Protein AF-A0A3D4YI79-F1 (afdb_monomer_lite)

pLDDT: mean 80.48, std 11.06, range [41.66, 93.69]

Sequence (216 aa):
GITDLLSGILVMTAMWSVNLILTGGSAIKQFFNLDTIFNSGPVKLLPEGLFPHRQLIMVALIAIAVKYALDWYLSTKNGLLLRASGDNSQYVVNLARDPGSMKILGLAIGNGCTALAGCILAQLNQNADINSGKGMVVMALASVIIGISVFRRLGFFRFVTMAVLGSILYKACLMIALQLGLPNSYLKLLMAVLLTAAIVSEKINRKGGKRIAKRS

Structure (mmCIF, N/CA/C/O backbone):
data_AF-A0A3D4YI79-F1
#
_entry.id   AF-A0A3D4YI79-F1
#
loop_
_atom_site.group_PDB
_atom_site.id
_atom_site.type_symbol
_atom_site.label_atom_id
_atom_site.label_alt_id
_atom_site.label_comp_id
_atom_site.label_asym_id
_atom_site.label_entity_id
_atom_site.label_seq_id
_atom_site.pdbx_PDB_ins_code
_atom_site.Cartn_x
_atom_site.Cartn_y
_atom_site.Cartn_z
_atom_site.occupancy
_atom_site.B_iso_or_equiv
_atom_site.auth_seq_id
_atom_site.auth_comp_id
_atom_site.auth_asym_id
_atom_site.auth_atom_id
_atom_site.pdbx_PDB_model_num
ATOM 1 N N . GLY A 1 1 ? 2.967 18.943 24.018 1.00 51.34 1 GLY A N 1
ATOM 2 C CA . GLY A 1 1 ? 3.291 17.688 23.313 1.00 51.34 1 GLY A CA 1
ATOM 3 C C . GLY A 1 1 ? 3.346 17.976 21.829 1.00 51.34 1 GLY A C 1
ATOM 4 O O . GLY A 1 1 ? 2.575 18.811 21.377 1.00 51.34 1 GLY A O 1
ATOM 5 N N . ILE A 1 2 ? 4.288 17.374 21.105 1.00 61.31 2 ILE A N 1
ATOM 6 C CA . ILE A 1 2 ? 4.461 17.563 19.654 1.00 61.31 2 ILE A CA 1
ATOM 7 C C . ILE A 1 2 ? 3.152 17.191 18.937 1.00 61.31 2 ILE A C 1
ATOM 9 O O . ILE A 1 2 ? 2.492 16.239 19.342 1.00 61.31 2 ILE A O 1
ATOM 13 N N . THR A 1 3 ? 2.758 17.936 17.903 1.00 80.19 3 THR A N 1
ATOM 14 C CA . THR A 1 3 ? 1.559 17.610 17.119 1.00 80.19 3 THR A CA 1
ATOM 15 C C . THR A 1 3 ? 1.754 16.288 16.368 1.00 80.19 3 THR A C 1
ATOM 17 O O . THR A 1 3 ? 2.831 16.036 15.822 1.00 80.19 3 THR A O 1
ATOM 20 N N . ASP A 1 4 ? 0.708 15.457 16.291 1.00 80.75 4 ASP A N 1
ATOM 21 C CA . ASP A 1 4 ? 0.743 14.150 15.604 1.00 80.75 4 ASP A CA 1
ATOM 22 C C . ASP A 1 4 ? 1.281 14.255 14.165 1.00 80.75 4 ASP A C 1
ATOM 24 O O . ASP A 1 4 ? 1.992 13.377 13.675 1.00 80.75 4 ASP A O 1
ATOM 28 N N . LEU A 1 5 ? 1.000 15.381 13.500 1.00 82.38 5 LEU A N 1
ATOM 29 C CA . LEU A 1 5 ? 1.471 15.669 12.149 1.00 82.38 5 LEU A CA 1
ATOM 30 C C . LEU A 1 5 ? 2.997 15.850 12.080 1.00 82.38 5 LEU A C 1
ATOM 32 O O . LEU A 1 5 ? 3.642 15.298 11.187 1.00 82.38 5 LEU A O 1
ATOM 36 N N . LEU A 1 6 ? 3.583 16.603 13.019 1.00 88.88 6 LEU A N 1
ATOM 37 C CA . LEU A 1 6 ? 5.027 16.852 13.038 1.00 88.88 6 LEU A CA 1
ATOM 38 C C . LEU A 1 6 ? 5.790 15.561 13.349 1.00 88.88 6 LEU A C 1
ATOM 40 O O . LEU A 1 6 ? 6.796 15.274 12.703 1.00 88.88 6 LEU A O 1
ATOM 44 N N . SER A 1 7 ? 5.275 14.752 14.281 1.00 86.38 7 SER A N 1
ATOM 45 C CA . SER A 1 7 ? 5.840 13.433 14.587 1.00 86.38 7 SER A CA 1
ATOM 46 C C . SER A 1 7 ? 5.903 12.547 13.336 1.00 86.38 7 SER A C 1
ATOM 48 O O . SER A 1 7 ? 6.953 11.977 13.040 1.00 86.38 7 SER A O 1
ATOM 50 N N . GLY A 1 8 ? 4.833 12.516 12.533 1.00 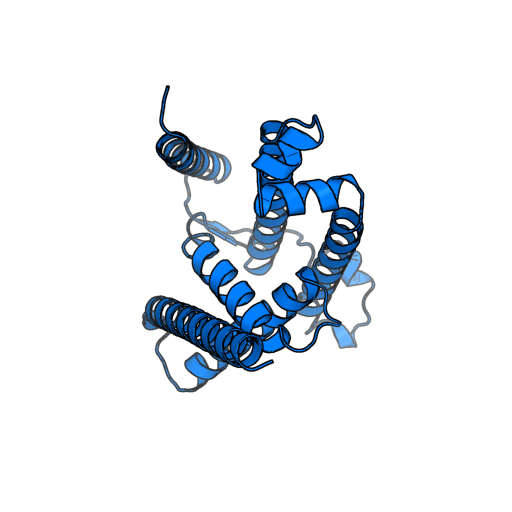84.69 8 GLY A N 1
ATOM 51 C CA . GLY A 1 8 ? 4.795 11.747 11.286 1.00 84.69 8 GLY A CA 1
ATOM 52 C C . GLY A 1 8 ? 5.842 12.183 10.252 1.00 84.69 8 GLY A C 1
ATOM 53 O O . GLY A 1 8 ? 6.541 11.338 9.689 1.00 84.69 8 GLY A O 1
ATOM 54 N N 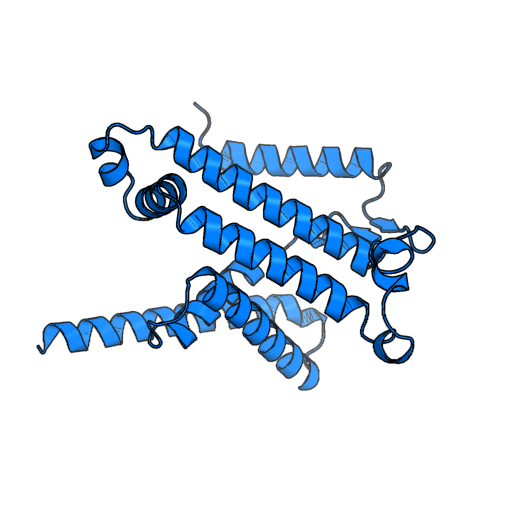. ILE A 1 9 ? 5.997 13.492 10.024 1.00 88.25 9 ILE A N 1
ATOM 55 C CA . ILE A 1 9 ? 6.980 14.020 9.058 1.00 88.25 9 ILE A CA 1
ATOM 56 C C . ILE A 1 9 ? 8.418 13.736 9.530 1.00 88.25 9 ILE A C 1
ATOM 58 O O . ILE A 1 9 ? 9.270 13.349 8.723 1.00 88.25 9 ILE A O 1
ATOM 62 N N . LEU A 1 10 ? 8.688 13.866 10.835 1.00 90.62 10 LEU A N 1
ATOM 63 C CA . LEU A 1 10 ? 9.999 13.565 11.420 1.00 90.62 10 LEU A CA 1
ATOM 64 C C . LEU A 1 10 ? 10.356 12.081 11.289 1.00 90.62 10 LEU A C 1
ATOM 66 O O . LEU A 1 10 ? 11.463 11.761 10.859 1.00 90.62 10 LEU A O 1
ATOM 70 N N . VAL A 1 11 ? 9.419 11.174 11.584 1.00 90.06 11 VAL A N 1
ATOM 71 C CA . VAL A 1 11 ? 9.632 9.725 11.434 1.00 90.06 11 VAL A CA 1
ATOM 72 C C . VAL A 1 11 ? 9.873 9.351 9.971 1.00 90.06 11 VAL A C 1
ATOM 74 O O . VAL A 1 11 ? 10.779 8.569 9.688 1.00 90.06 11 VAL A O 1
ATOM 77 N N . MET A 1 12 ? 9.126 9.936 9.027 1.00 87.25 12 MET A N 1
ATOM 78 C CA . MET A 1 12 ? 9.346 9.697 7.594 1.00 87.25 12 MET A CA 1
ATOM 79 C C . MET A 1 12 ? 10.740 10.159 7.148 1.00 87.25 12 MET A C 1
ATOM 81 O O . MET A 1 12 ? 11.415 9.450 6.401 1.00 87.25 12 MET A O 1
ATOM 85 N N . THR A 1 13 ? 11.189 11.316 7.637 1.00 88.50 13 THR A N 1
ATOM 86 C CA . THR A 1 13 ? 12.522 11.857 7.327 1.00 88.50 13 THR A CA 1
ATOM 87 C C . THR A 1 13 ? 13.630 11.007 7.956 1.00 88.50 13 THR A C 1
ATOM 89 O O . THR A 1 13 ? 14.615 10.694 7.293 1.00 88.50 13 THR A O 1
ATOM 92 N N . ALA A 1 14 ? 13.455 10.552 9.200 1.00 91.31 14 ALA A N 1
ATOM 93 C CA . ALA A 1 14 ? 14.405 9.661 9.866 1.00 91.31 14 ALA A CA 1
ATOM 94 C C . ALA A 1 14 ? 14.513 8.299 9.157 1.00 91.31 14 ALA A C 1
ATOM 96 O O . ALA A 1 14 ? 15.616 7.813 8.907 1.00 91.31 14 ALA A O 1
ATOM 97 N N . MET A 1 15 ? 13.378 7.711 8.764 1.00 87.81 15 MET A N 1
ATOM 98 C CA . MET A 1 15 ? 13.345 6.453 8.009 1.00 87.81 15 MET A CA 1
ATOM 99 C C . MET A 1 15 ? 14.024 6.567 6.643 1.00 87.81 15 MET A C 1
ATOM 101 O O . MET A 1 15 ? 14.644 5.609 6.182 1.00 87.81 15 MET A O 1
ATOM 105 N N . TRP A 1 16 ? 13.956 7.736 6.005 1.00 87.81 16 TRP A N 1
ATOM 106 C CA . TRP A 1 16 ? 14.685 7.989 4.765 1.00 87.81 16 TRP A CA 1
ATOM 107 C C . TRP A 1 16 ? 16.204 7.852 4.961 1.00 87.81 16 TRP A C 1
ATOM 109 O O . TRP A 1 16 ? 16.856 7.152 4.186 1.00 87.81 16 TRP A O 1
ATOM 119 N N . SER A 1 17 ? 16.753 8.424 6.038 1.00 88.12 17 SER A N 1
ATOM 120 C CA . SER A 1 17 ? 18.176 8.285 6.381 1.00 88.12 17 SER A CA 1
ATOM 121 C C . SER A 1 17 ? 18.564 6.842 6.711 1.00 88.12 17 SER A C 1
ATOM 123 O O . SER A 1 17 ? 19.596 6.365 6.242 1.00 88.12 17 SER A O 1
ATOM 125 N N . VAL A 1 18 ? 17.728 6.117 7.464 1.00 89.38 18 VAL A N 1
ATOM 126 C CA . VAL A 1 18 ? 17.962 4.692 7.773 1.00 89.38 18 VAL A CA 1
ATOM 127 C C . VAL A 1 18 ? 18.042 3.861 6.490 1.00 89.38 18 VAL A C 1
ATOM 129 O O . VAL A 1 18 ? 18.965 3.061 6.332 1.00 89.38 18 VAL A O 1
ATOM 132 N N . ASN A 1 19 ? 17.138 4.095 5.535 1.00 88.88 19 ASN A N 1
ATOM 133 C CA . ASN A 1 19 ? 17.183 3.420 4.238 1.00 88.88 19 ASN A CA 1
ATOM 134 C C . ASN A 1 19 ? 18.480 3.723 3.479 1.00 88.88 19 ASN A C 1
ATOM 136 O O . ASN A 1 19 ? 19.055 2.822 2.871 1.00 88.88 19 ASN A O 1
ATOM 140 N N . LEU A 1 20 ? 18.976 4.960 3.544 1.00 86.69 20 LEU A N 1
ATOM 141 C CA . LEU A 1 20 ? 20.222 5.351 2.884 1.00 86.69 20 LEU A CA 1
ATOM 142 C C . LEU A 1 20 ? 21.438 4.623 3.481 1.00 86.69 20 LEU A C 1
ATOM 144 O O . LEU A 1 20 ? 22.291 4.140 2.737 1.00 86.69 20 LEU A O 1
ATOM 148 N N . ILE A 1 21 ? 21.478 4.472 4.809 1.00 87.69 21 ILE A N 1
ATOM 149 C CA . ILE A 1 21 ? 22.527 3.721 5.517 1.00 87.69 21 ILE A CA 1
ATOM 150 C C . ILE A 1 21 ? 22.500 2.242 5.107 1.00 87.69 21 ILE A C 1
ATOM 152 O O . ILE A 1 21 ? 23.529 1.696 4.713 1.00 87.69 21 ILE A O 1
ATOM 156 N N . LEU A 1 22 ? 21.322 1.605 5.111 1.00 85.25 22 LEU A N 1
ATOM 157 C CA . LEU A 1 22 ? 21.157 0.200 4.694 1.00 85.25 22 LEU A CA 1
ATOM 158 C C . LEU A 1 22 ? 21.550 -0.038 3.226 1.00 85.25 22 LEU A C 1
ATOM 160 O O . LEU A 1 22 ? 21.996 -1.124 2.843 1.00 85.25 22 LEU A O 1
ATOM 164 N N . THR A 1 23 ? 21.398 0.991 2.398 1.00 82.62 23 THR A N 1
ATOM 165 C CA . THR A 1 23 ? 21.710 0.949 0.966 1.00 82.62 23 THR A CA 1
ATOM 166 C C . THR A 1 23 ? 23.191 1.259 0.683 1.00 82.62 23 THR A C 1
ATOM 168 O O . THR A 1 23 ? 23.636 1.132 -0.455 1.00 82.62 23 THR A O 1
ATOM 171 N N . GLY A 1 24 ? 23.992 1.586 1.707 1.00 82.75 24 GLY A N 1
ATOM 172 C CA . GLY A 1 24 ? 25.418 1.907 1.565 1.00 82.75 24 GLY A CA 1
ATOM 173 C C . GLY A 1 24 ? 25.674 3.316 1.023 1.00 82.75 24 GLY A C 1
ATOM 174 O O . GLY A 1 24 ? 26.642 3.532 0.303 1.00 82.75 24 GLY A O 1
ATOM 175 N N . GLY A 1 25 ? 24.777 4.265 1.305 1.00 76.94 25 GLY A N 1
ATOM 176 C CA . GLY A 1 25 ? 24.890 5.665 0.879 1.00 76.94 25 GLY A CA 1
ATOM 177 C C . GLY A 1 25 ? 24.395 5.956 -0.542 1.00 76.94 25 GLY A C 1
ATOM 178 O O . GLY A 1 25 ? 24.305 7.117 -0.930 1.00 76.94 25 GLY A O 1
ATOM 179 N N . SER A 1 26 ? 24.026 4.931 -1.312 1.00 81.75 26 SER A N 1
ATOM 180 C CA . SER A 1 26 ? 23.455 5.098 -2.653 1.00 81.75 26 SER A CA 1
ATOM 181 C C . SER A 1 26 ? 21.932 5.204 -2.597 1.00 81.75 26 SER A C 1
ATOM 183 O O . SER A 1 26 ? 21.277 4.447 -1.888 1.00 81.75 26 SER A O 1
ATOM 185 N N . ALA A 1 27 ? 21.346 6.115 -3.378 1.00 78.88 27 ALA A N 1
ATOM 186 C CA . ALA A 1 27 ? 19.887 6.237 -3.479 1.00 78.88 27 ALA A CA 1
ATOM 187 C C . ALA A 1 27 ? 19.236 5.067 -4.239 1.00 78.88 27 ALA A C 1
ATOM 189 O O . ALA A 1 27 ? 18.043 4.814 -4.075 1.00 78.88 27 ALA A O 1
ATOM 190 N N . ILE A 1 28 ? 20.026 4.380 -5.070 1.00 82.75 28 ILE A N 1
ATOM 191 C CA . ILE A 1 28 ? 19.613 3.240 -5.883 1.00 82.75 28 ILE A CA 1
ATOM 192 C C . ILE A 1 28 ? 20.623 2.117 -5.658 1.00 82.75 28 ILE A C 1
ATOM 194 O O . ILE A 1 28 ? 21.806 2.288 -5.950 1.00 82.75 28 ILE A O 1
ATOM 198 N N . LYS A 1 29 ? 20.161 0.961 -5.182 1.00 82.88 29 LYS A N 1
ATOM 199 C CA . LYS A 1 29 ? 20.967 -0.267 -5.113 1.00 82.88 29 LYS A CA 1
ATOM 200 C C . LYS A 1 29 ? 20.376 -1.313 -6.030 1.00 82.88 29 LYS A C 1
ATOM 202 O O . LYS A 1 29 ? 19.231 -1.723 -5.864 1.00 82.88 29 LYS A O 1
ATOM 207 N N . GLN A 1 30 ? 21.164 -1.710 -7.014 1.00 83.50 30 GLN A N 1
ATOM 208 C CA . GLN A 1 30 ? 20.789 -2.700 -8.012 1.00 83.50 30 GLN A CA 1
ATOM 209 C C . GLN A 1 30 ? 21.214 -4.090 -7.541 1.00 83.50 30 GLN A C 1
ATOM 211 O O . GLN A 1 30 ? 22.281 -4.254 -6.951 1.00 83.50 30 GLN A O 1
ATOM 216 N N . PHE A 1 31 ? 20.380 -5.089 -7.801 1.00 82.19 31 PHE A N 1
ATOM 217 C CA . PHE A 1 31 ? 20.644 -6.480 -7.439 1.00 82.19 31 PHE A CA 1
ATOM 218 C C . PHE A 1 31 ? 20.186 -7.444 -8.542 1.00 82.19 31 PHE A C 1
ATOM 220 O O . PHE A 1 31 ? 19.613 -8.497 -8.278 1.00 82.19 31 PHE A O 1
ATOM 227 N N . PHE A 1 32 ? 20.483 -7.091 -9.797 1.00 71.69 32 PHE A N 1
ATOM 228 C CA . PHE A 1 32 ? 20.123 -7.851 -11.001 1.00 71.69 32 PHE A CA 1
ATOM 229 C C . PHE A 1 32 ? 20.508 -9.337 -10.969 1.00 71.69 32 PHE A C 1
ATOM 231 O O . PHE A 1 32 ? 19.810 -10.149 -11.567 1.00 71.69 32 PHE A O 1
ATOM 238 N N . ASN A 1 33 ? 21.583 -9.689 -10.258 1.00 67.06 33 ASN A N 1
ATOM 239 C CA . ASN A 1 33 ? 22.132 -11.045 -10.210 1.00 67.06 33 ASN A CA 1
ATOM 240 C C . ASN A 1 33 ? 21.777 -11.823 -8.931 1.00 67.06 33 ASN A C 1
ATOM 242 O O . ASN A 1 33 ? 22.373 -12.864 -8.666 1.00 67.06 33 ASN A O 1
ATOM 246 N N . LEU A 1 34 ? 20.855 -11.305 -8.112 1.00 72.06 34 LEU A N 1
ATOM 247 C CA . LEU A 1 34 ? 20.376 -12.010 -6.927 1.00 72.06 34 LEU A CA 1
ATOM 248 C C . LEU A 1 34 ? 19.136 -12.846 -7.238 1.00 72.06 34 LEU A C 1
ATOM 250 O O . LEU A 1 34 ? 18.278 -12.493 -8.049 1.00 72.06 34 LEU A O 1
ATOM 254 N N . ASP A 1 35 ? 19.034 -13.943 -6.506 1.00 66.50 35 ASP A N 1
ATOM 255 C CA . ASP A 1 35 ? 17.870 -14.803 -6.459 1.00 66.50 35 ASP A CA 1
ATOM 256 C C . ASP A 1 35 ? 16.651 -14.031 -5.932 1.00 66.50 35 ASP A C 1
ATOM 258 O O . ASP A 1 35 ? 16.612 -13.586 -4.786 1.00 66.50 35 ASP A O 1
ATOM 262 N N . THR A 1 36 ? 15.646 -13.851 -6.791 1.00 73.06 36 THR A N 1
ATOM 263 C CA . THR A 1 36 ? 14.376 -13.198 -6.441 1.00 73.06 36 THR A CA 1
ATOM 264 C C . THR A 1 36 ? 13.263 -14.228 -6.296 1.00 73.06 36 THR A C 1
ATOM 266 O O . THR A 1 36 ? 13.334 -15.328 -6.858 1.00 73.06 36 THR A O 1
ATOM 269 N N . ILE A 1 37 ? 12.158 -13.834 -5.650 1.00 70.75 37 ILE A N 1
ATOM 270 C CA . ILE A 1 37 ? 10.909 -14.620 -5.635 1.00 70.75 37 ILE A CA 1
ATOM 271 C C . ILE A 1 37 ? 10.415 -15.004 -7.043 1.00 70.75 37 ILE A C 1
ATOM 273 O O . ILE A 1 37 ? 9.604 -15.916 -7.180 1.00 70.75 37 ILE A O 1
ATOM 277 N N . PHE A 1 38 ? 10.910 -14.327 -8.086 1.00 68.94 38 PHE A N 1
ATOM 278 C CA . PHE A 1 38 ? 10.561 -14.549 -9.485 1.00 68.94 38 PHE A CA 1
ATOM 279 C C . PHE A 1 38 ? 11.518 -15.482 -10.242 1.00 68.94 38 PHE A C 1
ATOM 281 O O . PHE A 1 38 ? 11.207 -15.818 -11.385 1.00 68.94 38 PHE A O 1
ATOM 288 N N . ASN A 1 39 ? 12.662 -15.869 -9.661 1.00 65.25 39 ASN A N 1
ATOM 289 C CA . ASN A 1 39 ? 13.709 -16.628 -10.361 1.00 65.25 39 ASN A CA 1
ATOM 290 C C . ASN A 1 39 ? 14.065 -17.968 -9.694 1.00 65.25 39 ASN A C 1
ATOM 292 O O . ASN A 1 39 ? 14.253 -18.965 -10.386 1.00 65.25 39 ASN A O 1
ATOM 296 N N . SER A 1 40 ? 14.142 -18.036 -8.362 1.00 60.09 40 SER A N 1
ATOM 297 C CA . SER A 1 40 ? 14.808 -19.168 -7.690 1.00 60.09 40 SER A CA 1
ATOM 298 C C . SER A 1 40 ? 13.939 -20.004 -6.747 1.00 60.09 40 SER A C 1
ATOM 300 O O . SER A 1 40 ? 14.400 -21.047 -6.288 1.00 60.09 40 SER A O 1
ATOM 302 N N . GLY A 1 41 ? 12.689 -19.607 -6.495 1.00 64.94 41 GLY A N 1
ATOM 303 C CA . GLY A 1 41 ? 11.805 -20.271 -5.527 1.00 64.94 41 GLY A CA 1
ATOM 304 C C . GLY A 1 41 ? 10.619 -21.035 -6.149 1.00 64.94 41 GLY A C 1
ATOM 305 O O . GLY A 1 41 ? 10.823 -21.877 -7.025 1.00 64.94 41 GLY A O 1
ATOM 306 N N . PRO A 1 42 ? 9.365 -20.754 -5.729 1.00 57.53 42 PRO A N 1
ATOM 307 C CA . PRO A 1 42 ? 8.160 -21.511 -6.118 1.00 57.53 42 PRO A CA 1
ATOM 308 C C . PRO A 1 42 ? 7.834 -21.442 -7.618 1.00 57.53 42 PRO A C 1
ATOM 310 O O . PRO A 1 42 ? 7.012 -22.206 -8.113 1.00 57.53 42 PRO A O 1
ATOM 313 N N . VAL A 1 43 ? 8.507 -20.558 -8.356 1.00 56.69 43 VAL A N 1
ATOM 314 C CA . VAL A 1 43 ? 8.405 -20.447 -9.812 1.00 56.69 43 VAL A CA 1
ATOM 315 C C . VAL A 1 43 ? 8.983 -21.664 -10.539 1.00 56.69 43 VAL A C 1
ATOM 317 O O . VAL A 1 43 ? 8.501 -22.001 -11.613 1.00 56.69 43 VAL A O 1
ATOM 320 N N . LYS A 1 44 ? 9.947 -22.382 -9.945 1.00 60.75 44 LYS A N 1
ATOM 321 C CA . LYS A 1 44 ? 10.496 -23.619 -10.533 1.00 60.75 44 LYS A CA 1
ATOM 322 C C . LYS A 1 44 ? 9.489 -24.778 -10.574 1.00 60.75 44 LYS A C 1
ATOM 324 O O . LYS A 1 44 ? 9.711 -25.737 -11.299 1.00 60.75 44 LYS A O 1
ATOM 329 N N . LEU A 1 45 ? 8.393 -24.690 -9.813 1.00 60.03 45 LEU A N 1
ATOM 330 C CA . LEU A 1 45 ? 7.280 -25.645 -9.853 1.00 60.03 45 LEU A CA 1
ATOM 331 C C . LEU A 1 45 ? 6.240 -25.320 -10.943 1.00 60.03 45 LEU A C 1
ATOM 333 O O . LEU A 1 45 ? 5.299 -26.093 -11.119 1.00 60.03 45 LEU A O 1
ATOM 337 N N . LEU A 1 46 ? 6.366 -24.192 -11.655 1.00 60.47 46 LEU A N 1
ATOM 338 C CA . LEU A 1 46 ? 5.441 -23.839 -12.733 1.00 60.47 46 LEU A CA 1
ATOM 339 C C . LEU A 1 46 ? 5.819 -24.529 -14.061 1.00 60.47 46 LEU A C 1
ATOM 341 O O . LEU A 1 46 ? 7.002 -24.622 -14.378 1.00 60.47 46 LEU A O 1
ATOM 345 N N . PRO A 1 47 ? 4.833 -24.973 -14.869 1.00 62.19 47 PRO A N 1
ATOM 346 C CA . PRO A 1 47 ? 5.074 -25.571 -16.185 1.00 62.19 47 PRO A CA 1
ATOM 347 C C . PRO A 1 47 ? 5.768 -24.607 -17.161 1.00 62.19 47 PRO A C 1
ATOM 349 O O . PRO A 1 47 ? 5.468 -23.411 -17.160 1.00 62.19 47 PRO A O 1
ATOM 352 N N . GLU A 1 48 ? 6.609 -25.137 -18.060 1.00 61.09 48 GLU A N 1
ATOM 353 C CA . GLU A 1 48 ? 7.427 -24.365 -19.021 1.00 61.09 48 GLU A CA 1
ATOM 354 C C . GLU A 1 48 ? 6.644 -23.349 -19.878 1.00 61.09 48 GLU A C 1
ATOM 356 O O . GLU A 1 48 ? 7.138 -22.261 -20.174 1.00 61.09 48 GLU A O 1
ATOM 361 N N . GLY A 1 49 ? 5.366 -23.614 -20.168 1.00 62.78 49 GLY A N 1
ATOM 362 C CA . GLY A 1 49 ? 4.496 -22.688 -20.907 1.00 62.78 49 GLY A CA 1
ATOM 363 C C . GLY A 1 49 ? 4.090 -21.406 -20.157 1.00 62.78 49 GLY A C 1
ATOM 364 O O . GLY A 1 49 ? 3.665 -20.439 -20.788 1.00 62.78 49 GLY A O 1
ATOM 365 N N . LEU A 1 50 ? 4.218 -21.353 -18.825 1.00 61.06 50 LEU A N 1
ATOM 366 C CA . LEU A 1 50 ? 3.797 -20.210 -17.990 1.00 61.06 50 LEU A CA 1
ATOM 367 C C . LEU A 1 50 ? 4.959 -19.290 -17.575 1.00 61.06 50 LEU A C 1
ATOM 369 O O . LEU A 1 50 ? 4.731 -18.236 -16.973 1.00 61.06 50 LEU A O 1
ATOM 373 N N . PHE A 1 51 ? 6.196 -19.628 -17.949 1.00 62.66 51 PHE A N 1
ATOM 374 C CA . PHE A 1 51 ? 7.398 -18.843 -17.653 1.00 62.66 51 PHE A CA 1
ATOM 375 C C . PHE A 1 51 ? 7.370 -17.375 -18.108 1.00 62.66 51 PHE A C 1
ATOM 377 O O . PHE A 1 51 ? 7.852 -16.537 -17.335 1.00 62.66 51 PHE A O 1
ATOM 384 N N . PRO A 1 52 ? 6.800 -16.998 -19.276 1.00 67.69 52 PRO A N 1
ATOM 385 C CA . PRO A 1 52 ? 6.715 -15.583 -19.651 1.00 67.69 52 PRO A CA 1
ATOM 386 C C . PRO A 1 52 ? 5.772 -14.777 -18.743 1.00 67.69 52 PRO A C 1
ATOM 388 O O . PRO A 1 52 ? 5.951 -13.573 -18.588 1.00 67.69 52 PRO A O 1
ATOM 391 N N . HIS A 1 53 ? 4.816 -15.429 -18.074 1.00 72.75 53 HIS A N 1
ATOM 392 C CA . HIS A 1 53 ? 3.841 -14.783 -17.186 1.00 72.75 53 HIS A CA 1
ATOM 393 C C . HIS A 1 53 ? 4.156 -14.986 -15.695 1.00 72.75 53 HIS A C 1
ATOM 395 O O . HIS A 1 53 ? 3.362 -14.588 -14.839 1.00 72.75 53 HIS A O 1
ATOM 401 N N . ARG A 1 54 ? 5.328 -15.550 -15.359 1.00 75.31 54 ARG A N 1
ATOM 402 C CA . ARG A 1 54 ? 5.727 -15.887 -13.978 1.00 75.31 54 ARG A CA 1
ATOM 403 C C . ARG A 1 54 ? 5.573 -14.724 -12.999 1.00 75.31 54 ARG A C 1
ATOM 405 O O . ARG A 1 54 ? 5.110 -14.900 -11.877 1.00 75.31 54 ARG A O 1
ATOM 412 N N . GLN A 1 55 ? 5.919 -13.521 -13.450 1.00 77.06 55 GLN A N 1
ATOM 413 C CA . GLN A 1 55 ? 5.879 -12.302 -12.654 1.00 77.06 55 GLN A CA 1
ATOM 414 C C . GLN A 1 55 ? 4.445 -11.931 -12.264 1.00 77.06 55 GLN A C 1
ATOM 416 O O . GLN A 1 55 ? 4.160 -11.670 -11.097 1.00 77.06 55 GLN A O 1
ATOM 421 N N . LEU A 1 56 ? 3.534 -11.964 -13.238 1.00 82.56 56 LEU A N 1
ATOM 422 C CA . LEU A 1 56 ? 2.115 -11.688 -13.034 1.00 82.56 56 LEU A CA 1
ATOM 423 C C . LEU A 1 56 ? 1.476 -12.736 -12.124 1.00 82.56 56 LEU A C 1
ATOM 425 O O . LEU A 1 56 ? 0.760 -12.370 -11.198 1.00 82.56 56 LEU A O 1
ATOM 429 N N . ILE A 1 57 ? 1.773 -14.018 -12.352 1.00 82.44 57 ILE A N 1
ATOM 430 C CA . ILE A 1 57 ? 1.212 -15.129 -11.571 1.00 82.44 57 ILE A CA 1
ATOM 431 C C . ILE A 1 57 ? 1.635 -15.026 -10.105 1.00 82.44 57 ILE A C 1
ATOM 433 O O . ILE A 1 57 ? 0.789 -15.098 -9.217 1.00 82.44 57 ILE A O 1
ATOM 437 N N . MET A 1 58 ? 2.923 -14.799 -9.842 1.00 82.75 58 MET A N 1
ATOM 438 C CA . MET A 1 58 ? 3.443 -14.679 -8.478 1.00 82.75 58 MET A CA 1
ATOM 439 C C . MET A 1 58 ? 2.866 -13.470 -7.742 1.00 82.75 58 MET A C 1
ATOM 441 O O . MET A 1 58 ? 2.417 -13.598 -6.601 1.00 82.75 58 MET A O 1
ATOM 445 N N . VAL A 1 59 ? 2.823 -12.302 -8.393 1.00 86.75 59 VAL A N 1
ATOM 446 C CA . VAL A 1 59 ? 2.215 -11.101 -7.800 1.00 86.75 59 VAL A CA 1
ATOM 447 C C . VAL A 1 59 ? 0.723 -11.320 -7.549 1.00 86.75 59 VAL A C 1
ATOM 449 O O . VAL A 1 59 ? 0.237 -10.964 -6.477 1.00 86.75 59 VAL A O 1
ATOM 452 N N . ALA A 1 60 ? 0.001 -11.937 -8.487 1.00 87.19 60 ALA A N 1
ATOM 453 C CA . ALA A 1 60 ? -1.415 -12.247 -8.326 1.00 87.19 60 ALA A CA 1
ATOM 454 C C . ALA A 1 60 ? -1.655 -13.220 -7.165 1.00 87.19 60 ALA A C 1
ATOM 456 O O . ALA A 1 60 ? -2.542 -12.978 -6.351 1.00 87.19 60 ALA A O 1
ATOM 457 N N . LEU A 1 61 ? -0.843 -14.271 -7.038 1.00 88.81 61 LEU A N 1
ATOM 458 C CA . LEU A 1 61 ? -0.945 -15.247 -5.954 1.00 88.81 61 LEU A CA 1
ATOM 459 C C . LEU A 1 61 ? -0.742 -14.583 -4.590 1.00 88.81 61 LEU A C 1
ATOM 461 O O . LEU A 1 61 ? -1.568 -14.759 -3.693 1.00 88.81 61 LEU A O 1
ATOM 465 N N . ILE A 1 62 ? 0.304 -13.765 -4.443 1.00 89.69 62 ILE A N 1
ATOM 466 C CA . ILE A 1 62 ? 0.562 -13.036 -3.194 1.00 89.69 62 ILE A CA 1
ATOM 467 C C . ILE A 1 62 ? -0.562 -12.031 -2.916 1.00 89.69 62 ILE A C 1
ATOM 469 O O . ILE A 1 62 ? -1.060 -11.960 -1.792 1.00 89.69 62 ILE A O 1
ATOM 473 N N . ALA A 1 63 ? -1.012 -11.285 -3.927 1.00 90.62 63 ALA A N 1
ATOM 474 C CA . ALA A 1 63 ? -2.106 -10.329 -3.779 1.00 90.62 63 ALA A CA 1
ATOM 475 C C . ALA A 1 63 ? -3.408 -11.015 -3.337 1.00 90.62 63 ALA A C 1
ATOM 477 O O . ALA A 1 63 ? -4.099 -10.508 -2.453 1.00 90.62 63 ALA A O 1
ATOM 478 N N . ILE A 1 64 ? -3.723 -12.185 -3.900 1.00 91.44 64 ILE A N 1
ATOM 479 C CA . ILE A 1 64 ? -4.881 -12.999 -3.516 1.00 91.44 64 ILE A CA 1
ATOM 480 C C . ILE A 1 64 ? -4.730 -13.504 -2.077 1.00 91.44 64 ILE A C 1
ATOM 482 O O . ILE A 1 64 ? -5.677 -13.387 -1.297 1.00 91.44 64 ILE A O 1
ATOM 486 N N . ALA A 1 65 ? -3.553 -14.004 -1.696 1.00 92.44 65 ALA A N 1
ATOM 487 C CA . ALA A 1 65 ? -3.282 -14.462 -0.334 1.00 92.44 65 ALA A CA 1
ATOM 488 C C . ALA A 1 65 ? -3.472 -13.332 0.695 1.00 92.44 65 ALA A C 1
ATOM 490 O O . ALA A 1 65 ? -4.214 -13.497 1.665 1.00 92.44 65 ALA A O 1
ATOM 491 N N . VAL A 1 66 ? -2.890 -12.153 0.443 1.00 93.12 66 VAL A N 1
ATOM 492 C CA . VAL A 1 66 ? -3.056 -10.961 1.295 1.00 93.12 66 VAL A CA 1
ATOM 493 C C . VAL A 1 66 ? -4.519 -10.523 1.338 1.00 93.12 66 VAL A C 1
ATOM 495 O O . VAL A 1 66 ? -5.044 -10.220 2.409 1.00 93.12 66 VAL A O 1
ATOM 498 N N . LYS A 1 67 ? -5.215 -10.542 0.198 1.00 92.19 67 LYS A N 1
ATOM 499 C CA . LYS A 1 67 ? -6.644 -10.220 0.113 1.00 92.19 67 LYS A CA 1
ATOM 500 C C . LYS A 1 67 ? -7.484 -11.148 0.989 1.00 92.19 67 LYS A C 1
ATOM 502 O O . LYS A 1 67 ? -8.339 -10.658 1.723 1.00 92.19 67 LYS A O 1
ATOM 507 N N . TYR A 1 68 ? -7.254 -12.460 0.949 1.00 91.69 68 TYR A N 1
ATOM 508 C CA . TYR A 1 68 ? -7.988 -13.407 1.794 1.00 91.69 68 TYR A CA 1
ATOM 509 C C . TYR A 1 68 ? -7.639 -13.253 3.275 1.00 91.69 68 TYR A C 1
ATOM 511 O O . TYR A 1 68 ? -8.547 -13.276 4.106 1.00 91.69 68 TYR A O 1
ATOM 519 N N . ALA A 1 69 ? -6.365 -13.026 3.604 1.00 92.12 69 ALA A N 1
ATOM 520 C CA . ALA A 1 69 ? -5.934 -12.765 4.975 1.00 92.12 69 ALA A CA 1
ATOM 521 C C . ALA A 1 69 ? -6.608 -11.506 5.554 1.00 92.12 69 ALA A C 1
ATOM 523 O O . ALA A 1 69 ? -7.124 -11.537 6.673 1.00 92.12 69 ALA A O 1
ATOM 524 N N . LEU A 1 70 ? -6.675 -10.421 4.773 1.00 90.69 70 LEU A N 1
ATOM 525 C CA . LEU A 1 70 ? -7.350 -9.183 5.169 1.00 90.69 70 LEU A CA 1
ATOM 526 C C . LEU A 1 70 ? -8.869 -9.351 5.259 1.00 90.69 70 LEU A C 1
ATOM 528 O O . LEU A 1 70 ? -9.464 -8.880 6.225 1.00 90.69 70 LEU A O 1
ATOM 532 N N . ASP A 1 71 ? -9.502 -10.033 4.301 1.00 89.50 71 ASP A N 1
ATOM 533 C CA . ASP A 1 71 ? -10.942 -10.325 4.347 1.00 89.50 71 ASP A CA 1
ATOM 534 C C . ASP A 1 71 ? -11.307 -11.131 5.602 1.00 89.50 71 ASP A C 1
ATOM 536 O O . ASP A 1 71 ? -12.303 -10.832 6.270 1.00 89.50 71 ASP A O 1
ATOM 540 N N . TRP A 1 72 ? -10.499 -12.141 5.932 1.00 90.69 72 TRP A N 1
ATOM 541 C CA . TRP A 1 72 ? -10.677 -12.949 7.133 1.00 90.69 72 TRP A CA 1
ATOM 542 C C . TRP A 1 72 ? -10.506 -12.101 8.393 1.00 90.69 72 TRP A C 1
ATOM 544 O O . TRP A 1 72 ? -11.420 -12.040 9.217 1.00 90.69 72 TRP A O 1
ATOM 554 N N . TYR A 1 73 ? -9.396 -11.367 8.501 1.00 90.06 73 TYR A N 1
ATOM 555 C CA . TYR A 1 73 ? -9.113 -10.512 9.651 1.00 90.06 73 TYR A CA 1
ATOM 556 C C . TYR A 1 73 ? -10.202 -9.452 9.869 1.00 90.06 73 TYR A C 1
ATOM 558 O O . TYR A 1 73 ? -10.703 -9.300 10.985 1.00 90.06 73 TYR A O 1
ATOM 566 N N . LEU A 1 74 ? -10.637 -8.763 8.810 1.00 86.56 74 LEU A N 1
ATOM 567 C CA . LEU A 1 74 ? -11.687 -7.743 8.884 1.00 86.56 74 LEU A CA 1
ATOM 568 C C . LEU A 1 74 ? -13.053 -8.322 9.265 1.00 86.56 74 LEU A C 1
ATOM 570 O O . LEU A 1 74 ? -13.886 -7.587 9.801 1.00 86.56 74 LEU A O 1
ATOM 574 N N . SER A 1 75 ? -13.283 -9.613 9.024 1.00 86.81 75 SER A N 1
ATOM 575 C CA . SER A 1 75 ? -14.506 -10.315 9.429 1.00 86.81 75 SER A CA 1
ATOM 576 C C . SER A 1 75 ? -14.498 -10.744 10.903 1.00 86.81 75 SER A C 1
ATOM 578 O O . SER A 1 75 ? -15.551 -11.070 11.445 1.00 86.81 75 SER A O 1
ATOM 580 N N . THR A 1 76 ? -13.345 -10.719 11.582 1.00 89.88 76 THR A N 1
ATOM 581 C CA . THR A 1 76 ? -13.257 -11.030 13.020 1.00 89.88 76 THR A CA 1
ATOM 582 C C . THR A 1 76 ? -13.852 -9.920 13.897 1.00 89.88 76 THR A C 1
ATOM 584 O O . THR A 1 76 ? -13.980 -8.770 13.472 1.00 89.88 76 THR A O 1
ATOM 587 N N . LYS A 1 77 ? -14.152 -10.227 15.171 1.00 84.94 77 LYS A N 1
ATOM 588 C CA . LYS A 1 77 ? -14.632 -9.237 16.160 1.00 84.94 77 LYS A CA 1
ATOM 589 C C . LYS A 1 77 ? -13.678 -8.042 16.296 1.00 84.94 77 LYS A C 1
ATOM 591 O O . LYS A 1 77 ? -14.124 -6.900 16.318 1.00 84.94 77 LYS A O 1
ATOM 596 N N . ASN A 1 78 ? -12.367 -8.297 16.331 1.00 83.94 78 ASN A N 1
ATOM 597 C CA . ASN A 1 78 ? -11.357 -7.236 16.383 1.00 83.94 78 ASN A CA 1
ATOM 598 C C . ASN A 1 78 ? -11.333 -6.412 15.086 1.00 83.94 78 ASN A C 1
ATOM 600 O O . ASN A 1 78 ? -11.250 -5.190 15.152 1.00 83.94 78 ASN A O 1
ATOM 604 N N . GLY A 1 79 ? -11.476 -7.048 13.919 1.00 85.00 79 GLY A N 1
ATOM 605 C CA . GLY A 1 79 ? -11.548 -6.352 12.631 1.00 85.00 79 GLY A CA 1
ATOM 606 C C 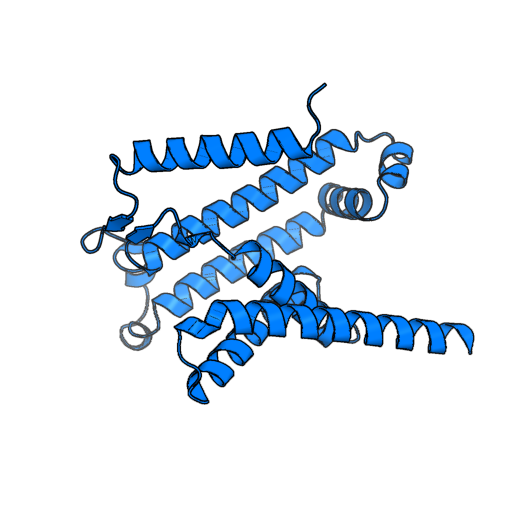. GLY A 1 79 ? -12.809 -5.495 12.452 1.00 85.00 79 GLY A C 1
ATOM 607 O O . GLY A 1 79 ? -12.750 -4.415 11.865 1.00 85.00 79 GLY A O 1
ATOM 608 N N . LEU A 1 80 ? -13.950 -5.928 12.990 1.00 84.50 80 LEU A N 1
ATOM 609 C CA . LEU A 1 80 ? -15.182 -5.130 13.049 1.00 84.50 80 LEU A CA 1
ATOM 610 C C . LEU A 1 80 ? -15.009 -3.893 13.938 1.00 84.50 80 LEU A C 1
ATOM 612 O O . LEU A 1 80 ? -15.406 -2.799 13.542 1.00 84.50 80 LEU A O 1
ATOM 616 N N . LEU A 1 81 ? -14.362 -4.047 15.096 1.00 84.19 81 LEU A N 1
ATOM 617 C CA . LEU A 1 81 ? -14.063 -2.932 15.999 1.00 84.19 81 LEU A CA 1
ATOM 618 C C . LEU A 1 81 ? -13.052 -1.956 15.404 1.00 84.19 81 LEU A C 1
ATOM 620 O O . LEU A 1 81 ? -13.219 -0.749 15.554 1.00 84.19 81 LEU A O 1
ATOM 624 N N . LEU A 1 82 ? -12.058 -2.458 14.668 1.00 85.19 82 LEU A N 1
ATOM 625 C CA . LEU A 1 82 ? -11.127 -1.624 13.915 1.00 85.19 82 LEU A CA 1
ATOM 626 C C . LEU A 1 82 ? -11.868 -0.758 12.883 1.00 85.19 82 LEU A C 1
ATOM 628 O O . LEU A 1 82 ? -11.621 0.443 12.795 1.00 85.19 82 LEU A O 1
ATOM 632 N N . ARG A 1 83 ? -12.822 -1.344 12.144 1.00 83.19 83 ARG A N 1
ATOM 633 C CA . ARG A 1 83 ? -13.671 -0.601 11.196 1.00 83.19 83 ARG A CA 1
ATOM 634 C C . ARG A 1 83 ? -14.558 0.423 11.900 1.00 83.19 83 ARG A C 1
ATOM 636 O O . ARG A 1 83 ? -14.621 1.567 11.460 1.00 83.19 83 ARG A O 1
ATOM 643 N N . ALA A 1 84 ? -15.184 0.040 13.010 1.00 80.75 84 ALA A N 1
ATOM 644 C CA . ALA A 1 84 ? -16.029 0.940 13.788 1.00 80.75 84 ALA A CA 1
ATOM 645 C C . ALA A 1 84 ? -15.225 2.112 14.378 1.00 80.75 84 ALA A C 1
ATOM 647 O O . ALA A 1 84 ? -15.703 3.241 14.371 1.00 80.75 84 ALA A O 1
ATOM 648 N N . SER A 1 85 ? -13.976 1.872 14.798 1.00 82.00 85 SER A N 1
ATOM 649 C CA . SER A 1 85 ? -13.059 2.915 15.277 1.00 82.00 85 SER A CA 1
ATOM 650 C C . SER A 1 85 ? -12.699 3.941 14.206 1.00 82.00 85 SER A C 1
ATOM 652 O O . SER A 1 85 ? -12.386 5.079 14.554 1.00 82.00 85 SER A O 1
ATOM 654 N N . GLY A 1 86 ? -12.671 3.529 12.935 1.00 77.62 86 GLY A N 1
ATOM 655 C CA . GLY A 1 86 ? -12.391 4.409 11.802 1.00 77.62 86 GLY A CA 1
ATOM 656 C C . GLY A 1 86 ? -13.592 5.256 11.379 1.00 77.62 86 GLY A C 1
ATOM 657 O O . GLY A 1 86 ? -13.396 6.369 10.902 1.00 77.62 86 GLY A O 1
ATOM 658 N N . ASP A 1 87 ? -14.813 4.748 11.567 1.00 78.44 87 ASP A N 1
ATOM 659 C CA . ASP A 1 87 ? -16.053 5.450 11.208 1.00 78.44 87 ASP A CA 1
ATOM 660 C C . ASP A 1 87 ? -16.532 6.372 12.343 1.00 78.44 87 ASP A C 1
ATOM 662 O O . ASP A 1 87 ? -16.854 7.539 12.124 1.00 78.44 87 ASP A O 1
ATOM 666 N N . ASN 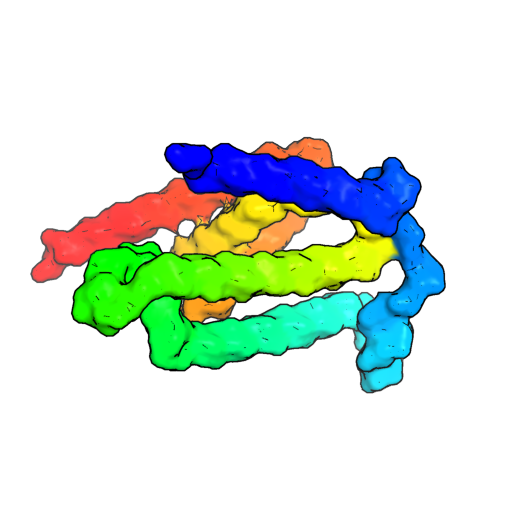A 1 88 ? -16.507 5.881 13.588 1.00 78.44 88 ASN A N 1
ATOM 667 C CA . ASN A 1 88 ? -16.833 6.675 14.766 1.00 78.44 88 ASN A CA 1
ATOM 668 C C . ASN A 1 88 ? -16.015 6.248 15.995 1.00 78.44 88 ASN A C 1
ATOM 670 O O . ASN A 1 88 ? -16.307 5.248 16.654 1.00 78.44 88 ASN A O 1
ATOM 674 N N . SER A 1 89 ? -15.033 7.063 16.379 1.00 70.94 89 SER A N 1
ATOM 675 C CA . SER A 1 89 ? -14.216 6.796 17.566 1.00 70.94 89 SER A CA 1
ATOM 676 C C . SER A 1 89 ? -15.020 6.809 18.869 1.00 70.94 89 SER A C 1
ATOM 678 O O . SER A 1 89 ? -14.666 6.076 19.789 1.00 70.94 89 SER A O 1
ATOM 680 N N . GLN A 1 90 ? -16.115 7.580 18.958 1.00 68.06 90 GLN A N 1
ATOM 681 C CA . GLN A 1 90 ? -16.966 7.599 20.159 1.00 68.06 90 GLN A CA 1
ATOM 682 C C . GLN A 1 90 ? -17.706 6.271 20.367 1.00 68.06 90 GLN A C 1
ATOM 684 O O . GLN A 1 90 ? -17.928 5.859 21.501 1.00 68.06 90 GLN A O 1
ATOM 689 N N . TYR A 1 91 ? -18.025 5.554 19.286 1.00 70.44 91 TYR A N 1
ATOM 690 C CA . TYR A 1 91 ? -18.674 4.246 19.369 1.00 70.44 91 TYR A CA 1
ATOM 691 C C . TYR A 1 91 ? -17.777 3.193 20.041 1.00 70.44 91 TYR A C 1
ATOM 693 O O . TYR A 1 91 ? -18.258 2.355 20.797 1.00 70.44 91 TYR A O 1
ATOM 701 N N . VAL A 1 92 ? -16.463 3.258 19.816 1.00 68.38 92 VAL A N 1
ATOM 702 C CA . VAL A 1 92 ? -15.499 2.316 20.411 1.00 68.38 92 VAL A CA 1
ATOM 703 C C . VAL A 1 92 ? -15.247 2.612 21.890 1.00 68.38 92 VAL A C 1
ATOM 705 O O . VAL A 1 92 ? -15.125 1.676 22.679 1.00 68.38 92 VAL A O 1
ATOM 708 N N . VAL A 1 93 ? -15.273 3.891 22.278 1.00 68.62 93 VAL A N 1
ATOM 709 C CA . VAL A 1 93 ? -15.210 4.311 23.689 1.00 68.62 93 VAL A CA 1
ATOM 710 C C . VAL A 1 93 ? -16.415 3.779 24.468 1.00 68.62 93 VAL A C 1
ATOM 712 O O . VAL A 1 93 ? -16.248 3.229 25.554 1.00 68.62 93 VAL A O 1
ATOM 715 N N . ASN A 1 94 ? -17.614 3.845 23.881 1.00 69.62 94 ASN A N 1
ATOM 716 C CA . ASN A 1 94 ? -18.835 3.311 24.494 1.00 69.62 94 ASN A CA 1
ATOM 717 C C . ASN A 1 94 ? -18.809 1.782 24.659 1.00 69.62 94 ASN A C 1
ATOM 719 O O . ASN A 1 94 ? -19.543 1.241 25.480 1.00 69.62 94 ASN A O 1
ATOM 723 N N . LEU A 1 95 ? -17.950 1.084 23.909 1.00 72.44 95 LEU A N 1
ATOM 724 C CA . LEU A 1 95 ? -17.734 -0.358 24.027 1.00 72.44 95 LEU A CA 1
ATOM 725 C C . LEU A 1 95 ? -16.591 -0.726 24.993 1.00 72.44 95 LEU A C 1
ATOM 727 O O . LEU A 1 95 ? -16.092 -1.851 24.948 1.00 72.44 95 LEU A O 1
ATOM 731 N N . ALA A 1 96 ? -16.165 0.224 25.837 1.00 64.69 96 ALA A N 1
ATOM 732 C CA . ALA A 1 96 ? -15.110 0.083 26.843 1.00 64.69 96 ALA A CA 1
ATOM 733 C C . ALA A 1 96 ? -13.754 -0.390 26.284 1.00 64.69 96 ALA A C 1
ATOM 735 O O . ALA A 1 96 ? -12.966 -1.025 26.987 1.00 64.69 96 ALA A O 1
ATOM 736 N N . ARG A 1 97 ? -13.460 -0.087 25.012 1.00 70.94 97 ARG A N 1
ATOM 737 C CA . ARG A 1 97 ? -12.191 -0.445 24.371 1.00 70.94 97 ARG A CA 1
ATOM 738 C C . ARG A 1 97 ? -11.401 0.807 24.025 1.00 70.94 97 ARG A C 1
ATOM 740 O O . ARG A 1 97 ? -11.966 1.782 23.543 1.00 70.94 97 ARG A O 1
ATOM 747 N N . ASP A 1 98 ? -10.090 0.763 24.243 1.00 77.19 98 ASP A N 1
ATOM 748 C CA . ASP A 1 98 ? -9.212 1.892 23.940 1.00 77.19 98 ASP A CA 1
ATOM 749 C C . ASP A 1 98 ? -9.126 2.144 22.415 1.00 77.19 98 ASP A C 1
ATOM 751 O O . ASP A 1 98 ? -8.629 1.282 21.673 1.00 77.19 98 ASP A O 1
ATOM 755 N N . PRO A 1 99 ? -9.569 3.318 21.919 1.00 75.19 99 PRO A N 1
ATOM 756 C CA . PRO A 1 99 ? -9.417 3.695 20.516 1.00 75.19 99 PRO A CA 1
ATOM 757 C C . PRO A 1 99 ? -7.946 3.821 20.098 1.00 75.19 99 PRO A C 1
ATOM 759 O O . PRO A 1 99 ? -7.630 3.632 18.921 1.00 75.19 99 PRO A O 1
ATOM 762 N N . GLY A 1 100 ? -7.044 4.137 21.037 1.00 80.00 100 GLY A N 1
ATOM 763 C CA . GLY A 1 100 ? -5.607 4.257 20.789 1.00 80.00 100 GLY A CA 1
ATOM 764 C C . GLY A 1 100 ? -5.004 2.943 20.297 1.00 80.00 100 GLY A C 1
ATOM 765 O O . GLY A 1 100 ? -4.426 2.891 19.208 1.00 80.00 100 GLY A O 1
ATOM 766 N N . SER A 1 101 ? -5.231 1.858 21.036 1.00 82.56 101 SER A N 1
ATOM 767 C CA . SER A 1 101 ? -4.808 0.505 20.657 1.00 82.56 101 SER A CA 1
ATOM 768 C C . SER A 1 101 ? -5.321 0.084 19.270 1.00 82.56 101 SER A C 1
ATOM 770 O O . SER A 1 101 ? -4.572 -0.489 18.475 1.00 82.56 101 SER A O 1
ATOM 772 N N . MET A 1 102 ? -6.570 0.423 18.925 1.00 85.31 102 MET A N 1
ATOM 773 C CA . MET A 1 102 ? -7.135 0.109 17.603 1.00 85.31 102 MET A CA 1
ATOM 774 C C . MET A 1 102 ? -6.463 0.903 16.477 1.00 85.31 102 MET A C 1
ATOM 776 O O . MET A 1 102 ? -6.172 0.334 15.423 1.00 85.31 102 MET A O 1
ATOM 780 N N . LYS A 1 103 ? -6.144 2.185 16.696 1.00 83.12 103 LYS A N 1
ATOM 781 C CA . LYS A 1 103 ? -5.387 2.992 15.722 1.00 83.12 103 LYS A CA 1
ATOM 782 C C . LYS A 1 103 ? -3.989 2.426 15.479 1.00 83.12 103 LYS A C 1
ATOM 784 O O . LYS A 1 103 ? -3.585 2.300 14.325 1.00 83.12 103 LYS A O 1
ATOM 789 N N . ILE A 1 104 ? -3.279 2.047 16.543 1.00 88.12 104 ILE A N 1
ATOM 790 C CA . ILE A 1 104 ? -1.936 1.451 16.447 1.00 88.12 104 ILE A CA 1
ATOM 791 C C . ILE A 1 104 ? -1.992 0.139 15.659 1.00 88.12 104 ILE A C 1
ATOM 793 O O . ILE A 1 104 ? -1.181 -0.075 14.760 1.00 88.12 104 ILE A O 1
ATOM 797 N N . LEU A 1 105 ? -2.982 -0.710 15.940 1.00 89.31 105 LEU A N 1
ATOM 798 C CA . LEU A 1 105 ? -3.173 -1.978 15.239 1.00 89.31 105 LEU A CA 1
ATOM 799 C C . LEU A 1 105 ? -3.451 -1.776 13.742 1.00 89.31 105 LEU A C 1
ATOM 801 O O . LEU A 1 105 ? -2.837 -2.439 12.905 1.00 89.31 105 LEU A O 1
ATOM 805 N N . GLY A 1 106 ? -4.328 -0.831 13.393 1.00 88.94 106 GLY A N 1
ATOM 806 C CA . GLY A 1 106 ? -4.592 -0.475 11.997 1.00 88.94 106 GLY A CA 1
ATOM 807 C C . GLY A 1 106 ? -3.347 0.050 11.278 1.00 88.94 106 GLY A C 1
ATOM 808 O O . GLY A 1 106 ? -3.060 -0.371 10.155 1.00 88.94 106 GLY A O 1
ATOM 809 N N . LEU A 1 107 ? -2.576 0.914 11.945 1.00 88.62 107 LEU A N 1
ATOM 810 C CA . LEU A 1 107 ? -1.325 1.455 11.417 1.00 88.62 107 LEU A CA 1
ATOM 811 C C . LEU A 1 107 ? -0.280 0.352 11.195 1.00 88.62 107 LEU A C 1
ATOM 813 O O . LEU A 1 107 ? 0.361 0.322 10.146 1.00 88.62 107 LEU A O 1
ATOM 817 N N . ALA A 1 108 ? -0.145 -0.585 12.136 1.00 91.69 108 ALA A N 1
ATOM 818 C CA . ALA A 1 108 ? 0.778 -1.712 12.025 1.00 91.69 108 ALA A CA 1
ATOM 819 C C . ALA A 1 108 ? 0.440 -2.618 10.828 1.00 91.69 108 ALA A C 1
ATOM 821 O O . ALA A 1 108 ? 1.328 -2.956 10.045 1.00 91.69 108 ALA A O 1
ATOM 822 N N . ILE A 1 109 ? -0.841 -2.956 10.634 1.00 92.12 109 ILE A N 1
ATOM 823 C CA . ILE A 1 109 ? -1.288 -3.782 9.499 1.00 92.12 109 ILE A CA 1
ATOM 824 C C . ILE A 1 109 ? -1.058 -3.053 8.168 1.00 92.12 109 ILE A C 1
ATOM 826 O O . ILE A 1 109 ? -0.535 -3.647 7.221 1.00 92.12 109 ILE A O 1
ATOM 830 N N . GLY A 1 110 ? -1.409 -1.765 8.094 1.00 91.62 110 GLY A N 1
ATOM 831 C CA . GLY A 1 110 ? -1.211 -0.944 6.895 1.00 91.62 110 GLY A CA 1
ATOM 832 C C . GLY A 1 110 ? 0.266 -0.805 6.515 1.00 91.62 110 GLY A C 1
ATOM 833 O O . GLY A 1 110 ? 0.632 -1.016 5.355 1.00 91.62 110 GLY A O 1
ATOM 834 N N . ASN A 1 111 ? 1.129 -0.533 7.497 1.00 92.06 111 ASN A N 1
ATOM 835 C CA . ASN A 1 111 ? 2.574 -0.452 7.292 1.00 92.06 111 ASN A CA 1
ATOM 836 C C . ASN A 1 111 ? 3.171 -1.810 6.905 1.00 92.06 111 ASN A C 1
ATOM 838 O O . ASN A 1 111 ? 3.994 -1.861 5.995 1.00 92.06 111 ASN A O 1
ATOM 842 N N . GLY A 1 112 ? 2.715 -2.910 7.511 1.00 93.69 112 GLY A N 1
ATOM 843 C CA . GLY A 1 112 ? 3.140 -4.263 7.143 1.00 93.69 112 GLY A CA 1
ATOM 844 C C . GLY A 1 112 ? 2.796 -4.618 5.694 1.00 93.69 112 GLY A C 1
ATOM 845 O O . GLY A 1 112 ? 3.661 -5.072 4.946 1.00 93.69 112 GLY A O 1
ATOM 846 N N . CYS A 1 113 ? 1.566 -4.329 5.253 1.00 93.00 113 CYS A N 1
ATOM 847 C CA . CYS A 1 113 ? 1.160 -4.538 3.857 1.00 93.00 113 CYS A CA 1
ATOM 848 C C . CYS A 1 113 ? 1.966 -3.655 2.890 1.00 93.00 113 CYS A C 1
ATOM 850 O O . CYS A 1 113 ? 2.355 -4.107 1.813 1.00 93.00 113 CYS A O 1
ATOM 852 N N . THR A 1 114 ? 2.247 -2.410 3.282 1.00 91.44 114 THR A N 1
ATOM 853 C CA . THR A 1 114 ? 3.042 -1.467 2.480 1.00 91.44 114 THR A CA 1
ATOM 854 C C . THR A 1 114 ? 4.496 -1.923 2.356 1.00 91.44 114 THR A C 1
ATOM 856 O O . THR A 1 114 ? 5.054 -1.893 1.260 1.00 91.44 114 THR A O 1
ATOM 859 N N . ALA A 1 115 ? 5.096 -2.402 3.447 1.00 91.56 115 ALA A N 1
ATOM 860 C CA . ALA A 1 115 ? 6.450 -2.949 3.455 1.00 91.56 115 ALA A CA 1
ATOM 861 C C . ALA A 1 115 ? 6.557 -4.207 2.579 1.00 91.56 115 ALA A C 1
ATOM 863 O O . ALA A 1 115 ? 7.483 -4.317 1.774 1.00 91.56 115 ALA A O 1
ATOM 864 N N . LEU A 1 116 ? 5.576 -5.113 2.668 1.00 93.06 116 LEU A N 1
ATOM 865 C CA . LEU A 1 116 ? 5.499 -6.299 1.813 1.00 93.06 116 LEU A CA 1
ATOM 866 C C . LEU A 1 116 ? 5.416 -5.913 0.327 1.00 93.06 116 LEU A C 1
ATOM 868 O O . LEU A 1 116 ? 6.188 -6.420 -0.486 1.00 93.06 116 LEU A O 1
ATOM 872 N N . ALA A 1 117 ? 4.527 -4.980 -0.025 1.00 91.75 117 ALA A N 1
ATOM 873 C CA . ALA A 1 117 ? 4.388 -4.494 -1.397 1.00 91.75 117 ALA A CA 1
ATOM 874 C C . ALA A 1 117 ? 5.674 -3.820 -1.910 1.00 91.75 117 ALA A C 1
ATOM 876 O O . ALA A 1 117 ? 6.077 -4.057 -3.048 1.00 91.75 117 ALA A O 1
ATOM 877 N N . GLY A 1 118 ? 6.347 -3.030 -1.066 1.00 89.19 118 GLY A N 1
ATOM 878 C CA . GLY A 1 118 ? 7.626 -2.395 -1.391 1.00 89.19 118 GLY A CA 1
ATOM 879 C C . GLY A 1 118 ? 8.748 -3.405 -1.640 1.00 89.19 118 GLY A C 1
ATOM 880 O O . GLY A 1 118 ? 9.491 -3.265 -2.609 1.00 89.19 118 GLY A O 1
ATOM 881 N N . CYS A 1 119 ? 8.830 -4.463 -0.827 1.00 89.12 119 CYS A N 1
ATOM 882 C CA . CYS A 1 119 ? 9.793 -5.549 -1.023 1.00 89.12 119 CYS A CA 1
ATOM 883 C C . CYS A 1 119 ? 9.572 -6.269 -2.363 1.00 89.12 119 CYS A C 1
ATOM 885 O O . CYS A 1 119 ? 10.523 -6.486 -3.116 1.00 89.12 119 CYS A O 1
ATOM 887 N N . ILE A 1 120 ? 8.316 -6.587 -2.693 1.00 89.50 120 ILE A N 1
ATOM 888 C CA . ILE A 1 120 ? 7.959 -7.226 -3.968 1.00 89.50 120 ILE A CA 1
ATOM 889 C C . ILE A 1 120 ? 8.302 -6.307 -5.142 1.00 89.50 120 ILE A C 1
ATOM 891 O O . ILE A 1 120 ? 8.882 -6.773 -6.118 1.00 89.50 120 ILE A O 1
ATOM 895 N N . LEU A 1 121 ? 7.994 -5.008 -5.047 1.00 89.19 121 LEU A N 1
ATOM 896 C CA . LEU A 1 121 ? 8.296 -4.028 -6.093 1.00 89.19 121 LEU A CA 1
ATOM 897 C C . LEU A 1 121 ? 9.804 -3.886 -6.339 1.00 89.19 121 LEU A C 1
ATOM 899 O O . LEU A 1 121 ? 10.232 -3.822 -7.490 1.00 89.19 121 LEU A O 1
ATOM 903 N N . ALA A 1 122 ? 10.608 -3.874 -5.277 1.00 88.00 122 ALA A N 1
ATOM 904 C CA . ALA A 1 122 ? 12.061 -3.803 -5.392 1.00 88.00 122 ALA A CA 1
ATOM 905 C C . ALA A 1 122 ? 12.629 -5.055 -6.085 1.00 88.00 122 ALA A C 1
ATOM 907 O O . ALA A 1 122 ? 13.478 -4.954 -6.968 1.00 88.00 122 ALA A O 1
ATOM 908 N N . GLN A 1 123 ? 12.102 -6.237 -5.751 1.00 87.31 123 GLN A N 1
ATOM 909 C CA . GLN A 1 123 ? 12.453 -7.488 -6.433 1.00 87.31 123 GLN A CA 1
ATOM 910 C C . GLN A 1 123 ? 11.984 -7.523 -7.891 1.00 87.31 123 GLN A C 1
ATOM 912 O O . GLN A 1 123 ? 12.677 -8.080 -8.737 1.00 87.31 123 GLN A O 1
ATOM 917 N N . LEU A 1 124 ? 10.842 -6.899 -8.189 1.00 85.94 124 LEU A N 1
ATOM 918 C CA . LEU A 1 124 ? 10.277 -6.793 -9.534 1.00 85.94 124 LEU A CA 1
ATOM 919 C C . LEU A 1 124 ? 11.176 -5.988 -10.472 1.00 85.94 124 LEU A C 1
ATOM 921 O O . LEU A 1 124 ? 11.433 -6.396 -11.599 1.00 85.94 124 LEU A O 1
ATOM 925 N N . ASN A 1 125 ? 11.638 -4.837 -9.984 1.00 84.81 125 ASN A N 1
ATOM 926 C CA . ASN A 1 125 ? 12.481 -3.913 -10.735 1.00 84.81 125 ASN A CA 1
ATOM 927 C C . ASN A 1 125 ? 13.976 -4.256 -10.615 1.00 84.81 125 ASN A C 1
ATOM 929 O O . ASN A 1 125 ? 14.804 -3.576 -11.218 1.00 84.81 125 ASN A O 1
ATOM 933 N N . GLN A 1 126 ? 14.319 -5.270 -9.806 1.00 84.75 126 GLN A N 1
ATOM 934 C CA . GLN A 1 126 ? 15.689 -5.684 -9.468 1.00 84.75 126 GLN A CA 1
ATOM 935 C C . GLN A 1 126 ? 16.561 -4.531 -8.933 1.00 84.75 126 GLN A C 1
ATOM 937 O O . GLN A 1 126 ? 17.794 -4.554 -9.012 1.00 84.75 126 GLN A O 1
ATOM 942 N N . ASN A 1 127 ? 15.910 -3.506 -8.387 1.00 85.56 127 ASN A N 1
ATOM 943 C CA . ASN A 1 127 ? 16.529 -2.333 -7.806 1.00 85.56 127 ASN A CA 1
ATOM 944 C C . ASN A 1 127 ? 15.730 -1.851 -6.588 1.00 85.56 127 ASN A C 1
ATOM 946 O O . ASN A 1 127 ? 14.504 -1.924 -6.537 1.00 85.56 127 ASN A O 1
ATOM 950 N N . ALA A 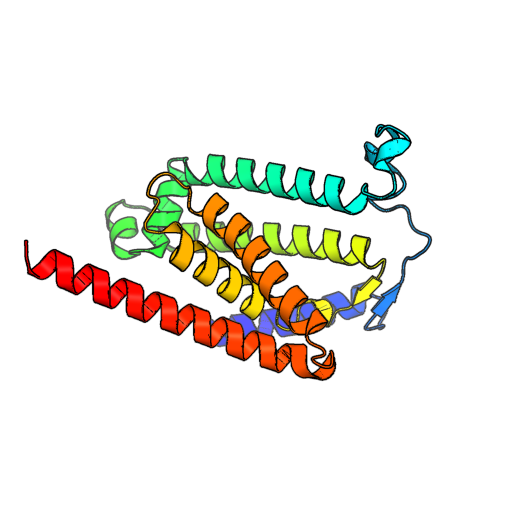1 128 ? 16.440 -1.357 -5.580 1.00 85.06 128 ALA A N 1
ATOM 951 C CA . ALA A 1 128 ? 15.862 -0.625 -4.467 1.00 85.06 128 ALA A CA 1
ATOM 952 C C . ALA A 1 128 ? 16.182 0.854 -4.671 1.00 85.06 128 ALA A C 1
ATOM 954 O O . ALA A 1 128 ? 17.326 1.266 -4.493 1.00 85.06 128 ALA A O 1
ATOM 955 N N . ASP A 1 129 ? 15.172 1.628 -5.067 1.00 87.00 129 ASP A N 1
ATOM 956 C CA . ASP A 1 129 ? 15.235 3.088 -5.143 1.00 87.00 129 ASP A CA 1
ATOM 957 C C . ASP A 1 129 ? 14.409 3.691 -4.004 1.00 87.00 129 ASP A C 1
ATOM 959 O O . ASP A 1 129 ? 13.209 3.428 -3.872 1.00 87.00 129 ASP A O 1
ATOM 963 N N . ILE A 1 130 ? 15.039 4.545 -3.203 1.00 85.38 130 ILE A N 1
ATOM 964 C CA . ILE A 1 130 ? 14.405 5.228 -2.067 1.00 85.38 130 ILE A CA 1
ATOM 965 C C . ILE A 1 130 ? 13.303 6.198 -2.547 1.00 85.38 130 ILE A C 1
ATOM 967 O O . ILE A 1 130 ? 12.366 6.522 -1.813 1.00 85.38 130 ILE A O 1
ATOM 971 N N . ASN A 1 131 ? 13.361 6.641 -3.804 1.00 85.31 131 ASN A N 1
ATOM 972 C CA . ASN A 1 131 ? 12.368 7.525 -4.414 1.00 85.31 131 ASN A CA 1
ATOM 973 C C . ASN A 1 131 ? 11.142 6.790 -4.969 1.00 85.31 131 ASN A C 1
ATOM 975 O O . ASN A 1 131 ? 10.137 7.448 -5.246 1.00 85.31 131 ASN A O 1
ATOM 979 N N . SER A 1 132 ? 11.187 5.461 -5.098 1.00 82.12 132 SER A N 1
ATOM 980 C CA . SER A 1 132 ? 10.107 4.655 -5.695 1.00 82.12 132 SER A CA 1
ATOM 981 C C . SER A 1 132 ? 8.762 4.785 -4.962 1.00 82.12 132 SER A C 1
ATOM 983 O O . SER A 1 132 ? 7.703 4.649 -5.571 1.00 82.12 132 SER A O 1
ATOM 985 N N . GLY A 1 133 ? 8.784 5.124 -3.668 1.00 80.94 133 GLY A N 1
ATOM 986 C CA . GLY A 1 133 ? 7.581 5.362 -2.865 1.00 80.94 133 GLY A CA 1
ATOM 987 C C . GLY A 1 133 ? 6.906 6.722 -3.095 1.00 80.94 133 GLY A C 1
ATOM 988 O O . GLY A 1 133 ? 5.765 6.924 -2.667 1.00 80.94 133 GLY A O 1
ATOM 989 N N . LYS A 1 134 ? 7.569 7.676 -3.765 1.00 83.81 134 LYS A N 1
ATOM 990 C CA . LYS A 1 134 ? 7.030 9.031 -3.962 1.00 83.81 134 LYS A CA 1
ATOM 991 C C . LYS A 1 134 ? 5.779 8.983 -4.842 1.00 83.81 134 LYS A C 1
ATOM 993 O O . LYS A 1 134 ? 5.820 8.560 -5.990 1.00 83.81 134 LYS A O 1
ATOM 998 N N . GLY A 1 135 ? 4.656 9.456 -4.303 1.00 83.19 135 GLY A N 1
ATOM 999 C CA . GLY A 1 135 ? 3.370 9.483 -5.007 1.00 83.19 135 GLY A CA 1
ATOM 1000 C C . GLY A 1 135 ? 2.557 8.187 -4.920 1.00 83.19 135 GLY A C 1
ATOM 1001 O O . GLY A 1 135 ? 1.404 8.190 -5.349 1.00 83.19 135 GLY A O 1
ATOM 1002 N N . MET A 1 136 ? 3.076 7.111 -4.309 1.00 88.62 136 MET A N 1
ATOM 1003 C CA . MET A 1 136 ? 2.310 5.865 -4.148 1.00 88.62 136 MET A CA 1
ATOM 1004 C C . MET A 1 136 ? 1.040 6.053 -3.313 1.00 88.62 136 MET A C 1
ATOM 1006 O O . MET A 1 136 ? 0.016 5.465 -3.640 1.00 88.62 136 MET A O 1
ATOM 1010 N N . VAL A 1 137 ? 1.060 6.920 -2.293 1.00 88.12 137 VAL A N 1
ATOM 1011 C CA . VAL A 1 137 ? -0.133 7.220 -1.476 1.00 88.12 137 VAL A CA 1
ATOM 1012 C C . VAL A 1 137 ? -1.254 7.821 -2.330 1.00 88.12 137 VAL A C 1
ATOM 1014 O O . VAL A 1 137 ? -2.411 7.430 -2.200 1.00 88.12 137 VAL A O 1
ATOM 1017 N N . VAL A 1 138 ? -0.912 8.727 -3.251 1.00 86.75 138 VAL A N 1
ATOM 1018 C CA . VAL A 1 138 ? -1.870 9.369 -4.165 1.00 86.75 138 VAL A CA 1
ATOM 1019 C C . VAL A 1 138 ? -2.482 8.328 -5.103 1.00 86.75 138 VAL A C 1
ATOM 1021 O O . VAL A 1 138 ? -3.702 8.282 -5.254 1.00 86.75 138 VAL A O 1
ATOM 1024 N N . MET A 1 139 ? -1.654 7.451 -5.683 1.00 88.81 139 MET A N 1
ATOM 1025 C CA . MET A 1 139 ? -2.121 6.361 -6.549 1.00 88.81 139 MET A CA 1
ATOM 1026 C C . MET A 1 139 ? -3.013 5.368 -5.791 1.00 88.81 139 MET A C 1
ATOM 1028 O O . MET A 1 139 ? -4.068 4.979 -6.291 1.00 88.81 139 MET A O 1
ATOM 1032 N N . ALA A 1 140 ? -2.615 4.984 -4.575 1.00 90.00 140 ALA A N 1
ATOM 1033 C CA . ALA A 1 140 ? -3.367 4.068 -3.727 1.00 90.00 140 ALA A CA 1
ATOM 1034 C C . ALA A 1 140 ? -4.750 4.642 -3.391 1.00 90.00 140 ALA A C 1
ATOM 1036 O O . ALA A 1 140 ? -5.762 3.992 -3.655 1.00 90.00 140 ALA A O 1
ATOM 1037 N N . LEU A 1 141 ? -4.813 5.886 -2.906 1.00 89.50 141 LEU A N 1
ATOM 1038 C CA . LEU A 1 141 ? -6.083 6.557 -2.620 1.00 89.50 141 LEU A CA 1
ATOM 1039 C C . LEU A 1 141 ? -6.952 6.684 -3.878 1.00 89.50 141 LEU A C 1
ATOM 1041 O O . LEU A 1 141 ? -8.134 6.350 -3.825 1.00 89.50 141 LEU A O 1
ATOM 1045 N N . ALA A 1 142 ? -6.376 7.083 -5.018 1.00 89.56 142 ALA A N 1
ATOM 1046 C CA . ALA A 1 142 ? -7.107 7.175 -6.284 1.00 89.56 142 ALA A CA 1
ATOM 1047 C C . ALA A 1 142 ? -7.737 5.830 -6.672 1.00 89.56 142 ALA A C 1
ATOM 1049 O O . ALA A 1 142 ? -8.929 5.769 -6.972 1.00 89.56 142 ALA A O 1
ATOM 1050 N N . SER A 1 143 ? -6.957 4.747 -6.615 1.00 90.81 143 SER A N 1
ATOM 1051 C CA . SER A 1 143 ? -7.441 3.407 -6.952 1.00 90.81 143 SER A CA 1
ATOM 1052 C C . SER A 1 143 ? -8.590 2.937 -6.059 1.00 90.81 143 SER A C 1
ATOM 1054 O O . SER A 1 143 ? -9.581 2.407 -6.563 1.00 90.81 143 SER A O 1
ATOM 1056 N N . VAL A 1 144 ? -8.506 3.190 -4.749 1.00 90.31 144 VAL A N 1
ATOM 1057 C CA . VAL A 1 144 ? -9.558 2.826 -3.792 1.00 90.31 144 VAL A CA 1
ATOM 1058 C C . VAL A 1 144 ? -10.827 3.639 -4.051 1.00 90.31 144 VAL A C 1
ATOM 1060 O O . VAL A 1 144 ? -11.916 3.068 -4.080 1.00 90.31 144 VAL A O 1
ATOM 1063 N N . ILE A 1 145 ? -10.702 4.946 -4.304 1.00 88.88 145 ILE A N 1
ATOM 1064 C CA . ILE A 1 145 ? -11.845 5.817 -4.617 1.00 88.88 145 ILE A CA 1
ATOM 1065 C C . ILE A 1 145 ? -12.531 5.364 -5.910 1.00 88.88 145 ILE A C 1
ATOM 1067 O O . ILE A 1 145 ? -13.758 5.268 -5.942 1.00 88.88 145 ILE A O 1
ATOM 1071 N N . ILE A 1 146 ? -11.767 5.041 -6.959 1.00 88.12 146 ILE A N 1
ATOM 1072 C CA . ILE A 1 146 ? -12.313 4.525 -8.225 1.00 88.12 146 ILE A CA 1
ATOM 1073 C C . ILE A 1 146 ? -13.058 3.210 -7.985 1.00 88.12 146 ILE A C 1
ATOM 1075 O O . ILE A 1 146 ? -14.214 3.084 -8.391 1.00 88.12 146 ILE A O 1
ATOM 1079 N N . GLY A 1 147 ? -12.435 2.261 -7.282 1.00 88.31 147 GLY A N 1
ATOM 1080 C CA . GLY A 1 147 ? -13.049 0.975 -6.958 1.00 88.31 147 GLY A CA 1
ATOM 1081 C C . GLY A 1 147 ? -14.367 1.133 -6.201 1.00 88.31 147 GLY A C 1
ATOM 1082 O O . GLY A 1 147 ? -15.388 0.571 -6.596 1.00 88.31 147 GLY A O 1
ATOM 1083 N N . ILE A 1 148 ? -14.387 1.966 -5.160 1.00 86.81 148 ILE A N 1
ATOM 1084 C CA . ILE A 1 148 ? -15.615 2.234 -4.407 1.00 86.81 148 ILE A CA 1
ATOM 1085 C C . ILE A 1 148 ? -16.639 2.951 -5.296 1.00 86.81 148 ILE A C 1
ATOM 1087 O O . ILE A 1 148 ? -17.788 2.531 -5.338 1.00 86.81 148 ILE A O 1
ATOM 1091 N N . SER A 1 149 ? -16.271 3.998 -6.038 1.00 84.25 149 SER A N 1
ATOM 1092 C CA . SER A 1 149 ? -17.230 4.766 -6.851 1.00 84.25 149 SER A CA 1
ATOM 1093 C C . SER A 1 149 ? -17.923 3.904 -7.915 1.00 84.25 149 SER A C 1
ATOM 1095 O O . SER A 1 149 ? -19.132 4.034 -8.118 1.00 84.25 149 SER A O 1
ATOM 1097 N N . VAL A 1 150 ? -17.185 2.986 -8.548 1.00 83.62 150 VAL A N 1
ATOM 1098 C CA . VAL A 1 150 ? -17.714 2.091 -9.589 1.00 83.62 150 VAL A CA 1
ATOM 1099 C C . VAL A 1 150 ? -18.556 0.963 -8.986 1.00 83.62 150 VAL A C 1
ATOM 1101 O O . VAL A 1 150 ? -19.685 0.735 -9.422 1.00 83.62 150 VAL A O 1
ATOM 1104 N N . PHE A 1 151 ? -18.046 0.279 -7.957 1.00 82.75 151 PHE A N 1
ATOM 1105 C CA . PHE A 1 151 ? -18.664 -0.944 -7.433 1.00 82.75 151 PHE A CA 1
ATOM 1106 C C . PHE A 1 151 ? -19.612 -0.718 -6.247 1.00 82.75 151 PHE A C 1
ATOM 1108 O O . PHE A 1 151 ? -20.285 -1.654 -5.828 1.00 82.75 151 PHE A O 1
ATOM 1115 N N . ARG A 1 152 ? -19.762 0.508 -5.728 1.00 74.62 152 ARG A N 1
ATOM 1116 C CA . ARG A 1 152 ? -20.628 0.805 -4.566 1.00 74.62 152 ARG A CA 1
ATOM 1117 C C . ARG A 1 152 ? -22.092 0.401 -4.739 1.00 74.62 152 ARG A C 1
ATOM 1119 O O . ARG A 1 152 ? -22.748 0.106 -3.746 1.00 74.62 152 ARG A O 1
ATOM 1126 N N . ARG A 1 153 ? -22.622 0.410 -5.967 1.00 67.94 153 ARG A N 1
ATOM 1127 C CA . ARG A 1 153 ? -24.008 -0.027 -6.239 1.00 67.94 153 ARG A CA 1
ATOM 1128 C C . ARG A 1 153 ? -24.174 -1.547 -6.193 1.00 67.94 153 ARG A C 1
ATOM 1130 O O . ARG A 1 153 ? -25.285 -2.030 -6.020 1.00 67.94 153 ARG A O 1
ATOM 1137 N N . LEU A 1 154 ? -23.078 -2.287 -6.319 1.00 70.31 154 LEU A N 1
ATOM 1138 C CA . LEU A 1 154 ? -23.046 -3.739 -6.274 1.00 70.31 154 LEU A CA 1
ATOM 1139 C C . LEU A 1 154 ? -22.748 -4.144 -4.824 1.00 70.31 154 LEU A C 1
ATOM 1141 O O . LEU A 1 154 ? -21.608 -4.426 -4.462 1.00 70.31 154 LEU A O 1
ATOM 1145 N N . GLY A 1 155 ? -23.785 -4.139 -3.977 1.00 62.09 155 GLY A N 1
ATOM 1146 C CA . GLY A 1 155 ? -23.693 -4.397 -2.528 1.00 62.09 155 GLY A CA 1
ATOM 1147 C C . GLY A 1 155 ? -23.167 -5.785 -2.125 1.00 62.09 155 GLY A C 1
ATOM 1148 O O . GLY A 1 155 ? -23.071 -6.081 -0.940 1.00 62.09 155 GLY A O 1
ATOM 1149 N N . PHE A 1 156 ? -22.821 -6.630 -3.097 1.00 67.81 156 PHE A N 1
ATOM 1150 C CA . PHE A 1 156 ? -22.255 -7.961 -2.894 1.00 67.81 156 PHE A CA 1
ATOM 1151 C C . PHE A 1 156 ? -20.736 -7.948 -2.637 1.00 67.81 156 PHE A C 1
ATOM 1153 O O . PHE A 1 156 ? -20.208 -8.852 -1.991 1.00 67.81 156 PHE A O 1
ATOM 1160 N N . PHE A 1 157 ? -20.005 -6.940 -3.128 1.00 74.44 157 PHE A N 1
ATOM 1161 C CA . PHE A 1 157 ? -18.543 -6.941 -3.028 1.00 74.44 157 PHE A CA 1
ATOM 1162 C C . PHE A 1 157 ? -18.046 -6.503 -1.644 1.00 74.44 157 PHE A C 1
ATOM 1164 O O . PHE A 1 157 ? -18.526 -5.537 -1.053 1.00 74.44 157 PHE A O 1
ATOM 1171 N N . ARG A 1 158 ? -17.008 -7.181 -1.138 1.00 81.00 158 ARG A N 1
ATOM 1172 C CA . ARG A 1 158 ? -16.279 -6.743 0.061 1.00 81.00 158 ARG A CA 1
ATOM 1173 C C . ARG A 1 158 ? -15.420 -5.518 -0.255 1.00 81.00 158 ARG A C 1
ATOM 1175 O O . ARG A 1 158 ? -14.913 -5.374 -1.369 1.00 81.00 158 ARG A O 1
ATOM 1182 N N . PHE A 1 159 ? -15.166 -4.679 0.747 1.00 83.00 159 PHE A N 1
ATOM 1183 C CA . PHE A 1 159 ? -14.329 -3.482 0.588 1.00 83.00 159 PHE A CA 1
ATOM 1184 C C . PHE A 1 159 ? -12.937 -3.790 0.013 1.00 83.00 159 PHE A C 1
ATOM 1186 O O . PHE A 1 159 ? -12.477 -3.081 -0.879 1.00 83.00 159 PHE A O 1
ATOM 1193 N N . VAL A 1 160 ? -12.300 -4.884 0.449 1.00 86.00 160 VAL A N 1
ATOM 1194 C CA . VAL A 1 160 ? -10.984 -5.303 -0.065 1.00 86.00 160 VAL A CA 1
ATOM 1195 C C . VAL A 1 160 ? -11.068 -5.683 -1.547 1.00 86.00 160 VAL A C 1
ATOM 1197 O O . VAL A 1 160 ? -10.219 -5.278 -2.334 1.00 86.00 160 VAL A O 1
ATOM 1200 N N . THR A 1 161 ? -12.124 -6.389 -1.967 1.00 88.12 161 THR A N 1
ATOM 1201 C CA . THR A 1 161 ? -12.323 -6.730 -3.388 1.00 88.12 161 THR A CA 1
ATOM 1202 C C . THR A 1 161 ? -12.556 -5.500 -4.259 1.00 88.12 161 THR A C 1
ATOM 1204 O O . THR A 1 161 ? -11.982 -5.416 -5.341 1.00 88.12 161 THR A O 1
ATOM 1207 N N . MET A 1 162 ? -13.317 -4.511 -3.776 1.00 88.50 162 MET A N 1
ATOM 1208 C CA . MET A 1 162 ? -13.508 -3.247 -4.496 1.00 88.50 162 MET A CA 1
ATOM 1209 C C . MET A 1 162 ? -12.184 -2.491 -4.659 1.00 88.50 162 MET A C 1
ATOM 1211 O O . MET A 1 162 ? -11.929 -1.944 -5.727 1.00 88.50 162 MET A O 1
ATOM 1215 N N . ALA A 1 163 ? -11.323 -2.492 -3.634 1.00 89.94 163 ALA A N 1
ATOM 1216 C CA . ALA A 1 163 ? -10.004 -1.865 -3.698 1.00 89.94 163 ALA A CA 1
ATOM 1217 C C . ALA A 1 163 ? -9.071 -2.557 -4.709 1.00 89.94 163 ALA A C 1
ATOM 1219 O O . ALA A 1 163 ? -8.412 -1.879 -5.495 1.00 89.94 163 ALA A O 1
ATOM 1220 N N . VAL A 1 164 ? -9.053 -3.895 -4.736 1.00 91.38 164 VAL A N 1
ATOM 1221 C CA . VAL A 1 164 ? -8.259 -4.670 -5.709 1.00 91.38 164 VAL A CA 1
ATOM 1222 C C . VAL A 1 164 ? -8.757 -4.444 -7.140 1.00 91.38 164 VAL A C 1
ATOM 1224 O O . VAL A 1 164 ? -7.959 -4.203 -8.039 1.00 91.38 164 VAL A O 1
ATOM 1227 N N . LEU A 1 165 ? -10.071 -4.455 -7.371 1.00 91.25 165 LEU A N 1
ATOM 1228 C CA . LEU A 1 165 ? -10.621 -4.146 -8.697 1.00 91.25 165 LEU A CA 1
ATOM 1229 C C . LEU A 1 165 ? -10.355 -2.687 -9.096 1.00 91.25 165 LEU A C 1
ATOM 1231 O O . LEU A 1 165 ? -10.043 -2.403 -10.251 1.00 91.25 165 LEU A O 1
ATOM 1235 N N . GLY A 1 166 ? -10.421 -1.764 -8.136 1.00 90.44 166 GLY A N 1
ATOM 1236 C CA . GLY A 1 166 ? -10.098 -0.354 -8.334 1.00 90.44 166 GLY A CA 1
ATOM 1237 C C . GLY A 1 166 ? -8.647 -0.112 -8.752 1.00 90.44 166 GLY A C 1
ATOM 1238 O O . GLY A 1 166 ? -8.400 0.735 -9.611 1.00 90.44 166 GLY A O 1
ATOM 1239 N N . SER A 1 167 ? -7.685 -0.872 -8.217 1.00 91.38 167 SER A N 1
ATOM 1240 C CA . SER A 1 167 ? -6.273 -0.769 -8.620 1.00 91.38 167 SER A CA 1
ATOM 1241 C C . SER A 1 167 ? -6.030 -1.268 -10.040 1.00 91.38 167 SER A C 1
ATOM 1243 O O . SER A 1 167 ? -5.291 -0.619 -10.787 1.00 91.38 167 SER A O 1
ATOM 1245 N N . ILE A 1 168 ? -6.718 -2.337 -10.450 1.00 91.81 168 ILE A N 1
ATOM 1246 C CA . ILE A 1 168 ? -6.690 -2.840 -11.829 1.00 91.81 168 ILE A CA 1
ATOM 1247 C C . ILE A 1 168 ? -7.282 -1.798 -12.785 1.00 91.81 168 ILE A C 1
ATOM 1249 O O . ILE A 1 168 ? -6.637 -1.443 -13.771 1.00 91.81 168 ILE A O 1
ATOM 1253 N N . LEU A 1 169 ? -8.463 -1.250 -12.473 1.00 91.19 169 LEU A N 1
ATOM 1254 C CA . LEU A 1 169 ? -9.102 -0.209 -13.289 1.00 91.19 169 LEU A CA 1
ATOM 1255 C C . LEU A 1 169 ? -8.237 1.049 -13.397 1.00 91.19 169 LEU A C 1
ATOM 1257 O O . LEU A 1 169 ? -8.050 1.579 -14.489 1.00 91.19 169 LEU A O 1
ATOM 1261 N N . TYR A 1 170 ? -7.665 1.508 -12.284 1.00 90.19 170 TYR A N 1
ATOM 1262 C CA . TYR A 1 170 ? -6.768 2.659 -12.282 1.00 90.19 170 TYR A CA 1
ATOM 1263 C C . TYR A 1 170 ? -5.550 2.431 -13.183 1.00 90.19 170 TYR A C 1
ATOM 1265 O O . TYR A 1 170 ? -5.208 3.297 -13.993 1.00 90.19 170 TYR A O 1
ATOM 1273 N N . LYS A 1 171 ? -4.914 1.255 -13.086 1.00 89.19 171 LYS A N 1
ATOM 1274 C CA . LYS A 1 171 ? -3.789 0.905 -13.957 1.00 89.19 171 LYS A CA 1
ATOM 1275 C C . LYS A 1 171 ? -4.201 0.777 -15.420 1.00 89.19 171 LYS A C 1
ATOM 1277 O O . LYS A 1 171 ? -3.439 1.232 -16.267 1.00 89.19 171 LYS A O 1
ATOM 1282 N N . ALA A 1 172 ? -5.380 0.236 -15.719 1.00 89.94 172 ALA A N 1
ATOM 1283 C CA . ALA A 1 172 ? -5.904 0.169 -17.082 1.00 89.94 172 ALA A CA 1
ATOM 1284 C C . ALA A 1 172 ? -6.087 1.573 -17.679 1.00 89.94 172 ALA A C 1
ATOM 1286 O O . ALA A 1 172 ? -5.562 1.847 -18.755 1.00 89.94 172 ALA A O 1
ATOM 1287 N N . CYS A 1 173 ? -6.723 2.496 -16.948 1.00 87.38 173 CYS A N 1
ATOM 1288 C CA . CYS A 1 173 ? -6.866 3.891 -17.375 1.00 87.38 173 CYS A CA 1
ATOM 1289 C C . CYS A 1 173 ? -5.509 4.565 -17.621 1.00 87.38 173 CYS A C 1
ATOM 1291 O O . CYS A 1 173 ? -5.340 5.279 -18.608 1.00 87.38 173 CYS A O 1
ATOM 1293 N N . LEU A 1 174 ? -4.532 4.324 -16.740 1.00 85.69 174 LEU A N 1
ATOM 1294 C CA . LEU A 1 174 ? -3.183 4.872 -16.884 1.00 85.69 174 LEU A CA 1
ATOM 1295 C C . LEU A 1 174 ? -2.480 4.321 -18.132 1.00 85.69 174 LEU A C 1
ATOM 1297 O O . LEU A 1 174 ? -1.880 5.093 -18.876 1.00 85.69 174 LEU A O 1
ATOM 1301 N N . MET A 1 175 ? -2.572 3.013 -18.382 1.00 86.44 175 MET A N 1
ATOM 1302 C CA . MET A 1 175 ? -1.968 2.391 -19.564 1.00 86.44 175 MET A CA 1
ATOM 1303 C C . MET A 1 175 ? -2.621 2.864 -20.865 1.00 86.44 175 MET A C 1
ATOM 1305 O O . MET A 1 175 ? -1.906 3.154 -21.818 1.00 86.44 175 MET A O 1
ATOM 1309 N N . ILE A 1 176 ? -3.949 3.006 -20.896 1.00 86.6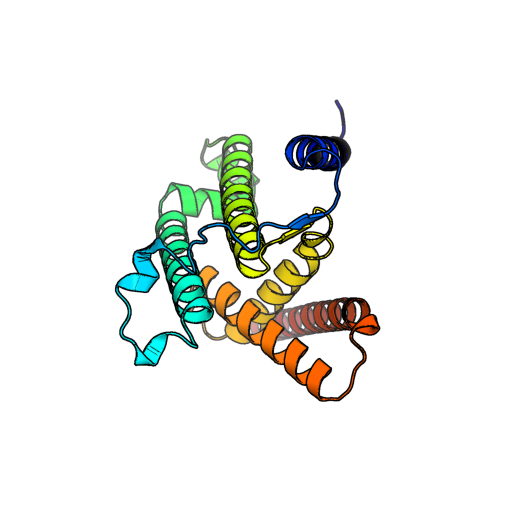2 176 ILE A N 1
ATOM 1310 C CA . ILE A 1 176 ? -4.671 3.542 -22.061 1.00 86.62 176 ILE A CA 1
ATOM 1311 C C . ILE A 1 176 ? -4.211 4.973 -22.354 1.00 86.62 176 ILE A C 1
ATOM 1313 O O . ILE A 1 176 ? -3.891 5.298 -23.492 1.00 86.62 176 ILE A O 1
ATOM 1317 N N . ALA A 1 177 ? -4.107 5.823 -21.330 1.00 84.19 177 ALA A N 1
ATOM 1318 C CA . ALA A 1 177 ? -3.611 7.186 -21.506 1.00 84.19 177 ALA A CA 1
ATOM 1319 C C . ALA A 1 177 ? -2.170 7.223 -22.048 1.00 84.19 177 ALA A C 1
ATOM 1321 O O . ALA A 1 177 ? -1.855 8.059 -22.889 1.00 84.19 177 ALA A O 1
ATOM 1322 N N . LEU A 1 178 ? -1.304 6.302 -21.614 1.00 83.25 178 LEU A N 1
ATOM 1323 C CA . LEU A 1 178 ? 0.061 6.200 -22.133 1.00 83.25 178 LEU A CA 1
ATOM 1324 C C . LEU A 1 178 ? 0.085 5.740 -23.604 1.00 83.25 178 LEU A C 1
ATOM 1326 O O . LEU A 1 178 ? 0.853 6.273 -24.400 1.00 83.25 178 LEU A O 1
ATOM 1330 N N . GLN A 1 179 ? -0.787 4.800 -23.982 1.00 83.31 179 GLN A N 1
ATOM 1331 C CA . GLN A 1 179 ? -0.928 4.327 -25.367 1.00 83.31 179 GLN A CA 1
ATOM 1332 C C . GLN A 1 179 ? -1.468 5.402 -26.319 1.00 83.31 179 GLN A C 1
ATOM 1334 O O . GLN A 1 179 ? -1.125 5.395 -27.496 1.00 83.31 179 GLN A O 1
ATOM 1339 N N . LEU A 1 180 ? -2.251 6.360 -25.813 1.00 82.50 180 LEU A N 1
ATOM 1340 C CA . LEU A 1 180 ? -2.724 7.527 -26.569 1.00 82.50 180 LEU A CA 1
ATOM 1341 C C . LEU A 1 180 ? -1.621 8.572 -26.846 1.00 82.50 180 LEU A C 1
ATOM 1343 O O . LEU A 1 180 ? -1.910 9.647 -27.364 1.00 82.50 180 LEU A O 1
ATOM 1347 N N . GLY A 1 181 ? -0.360 8.267 -26.520 1.00 77.12 181 GLY A N 1
ATOM 1348 C CA . GLY A 1 181 ? 0.800 9.078 -26.890 1.00 77.12 181 GLY A CA 1
ATOM 1349 C C . GLY A 1 181 ? 1.197 10.132 -25.860 1.00 77.12 181 GLY A C 1
ATOM 1350 O O . GLY A 1 181 ? 2.004 11.007 -26.174 1.00 77.12 181 GLY A O 1
ATOM 1351 N N . LEU A 1 182 ? 0.669 10.075 -24.629 1.00 77.06 182 LEU A N 1
ATOM 1352 C CA . LEU A 1 182 ? 1.116 10.983 -23.573 1.00 77.06 182 LEU A CA 1
ATOM 1353 C C . LEU A 1 182 ? 2.573 10.674 -23.183 1.00 77.06 182 LEU A C 1
ATOM 1355 O O . LEU A 1 182 ? 2.879 9.541 -22.807 1.00 77.06 182 LEU A O 1
ATOM 1359 N N . PRO A 1 183 ? 3.476 11.672 -23.181 1.00 78.56 183 PRO A N 1
ATOM 1360 C CA . PRO A 1 183 ? 4.839 11.473 -22.711 1.00 78.56 183 PRO A CA 1
ATOM 1361 C C . PRO A 1 183 ? 4.872 11.046 -21.242 1.00 78.56 183 PRO A C 1
ATOM 1363 O O . PRO A 1 183 ? 4.142 11.582 -20.403 1.00 78.56 183 PRO A O 1
ATOM 1366 N N . ASN A 1 184 ? 5.801 10.149 -20.905 1.00 73.69 184 ASN A N 1
ATOM 1367 C CA . ASN A 1 184 ? 5.985 9.631 -19.545 1.00 73.69 184 ASN A CA 1
ATOM 1368 C C . ASN A 1 184 ? 6.228 10.746 -18.500 1.00 73.69 184 ASN A C 1
ATOM 1370 O O . ASN A 1 184 ? 5.872 10.616 -17.329 1.00 73.69 184 ASN A O 1
ATOM 1374 N N . SER A 1 185 ? 6.777 11.885 -18.931 1.00 77.69 185 SER A N 1
ATOM 1375 C CA . SER A 1 185 ? 6.991 13.082 -18.108 1.00 77.69 185 SER A CA 1
ATOM 1376 C C . SER A 1 185 ? 5.697 13.647 -17.507 1.00 77.69 185 SER A C 1
ATOM 1378 O O . SER A 1 185 ? 5.719 14.200 -16.407 1.00 77.69 185 SER A O 1
ATOM 1380 N N . TYR A 1 186 ? 4.557 13.462 -18.181 1.00 78.88 186 TYR A N 1
ATOM 1381 C CA . TYR A 1 186 ? 3.250 13.932 -17.716 1.00 78.88 186 TYR A CA 1
ATOM 1382 C C . TYR A 1 186 ? 2.519 12.925 -16.826 1.00 78.88 186 TYR A C 1
ATOM 1384 O O . TYR A 1 186 ? 1.409 13.217 -16.379 1.00 78.88 186 TYR A O 1
ATOM 1392 N N . LEU A 1 187 ? 3.120 11.775 -16.490 1.00 78.25 187 LEU A N 1
ATOM 1393 C CA . LEU A 1 187 ? 2.470 10.785 -15.627 1.00 78.25 187 LEU A CA 1
ATOM 1394 C C . LEU A 1 187 ? 2.019 11.379 -14.290 1.00 78.25 187 LEU A C 1
ATOM 1396 O O . LEU A 1 187 ? 0.908 11.108 -13.848 1.00 78.25 187 LEU A O 1
ATOM 1400 N N . LYS A 1 188 ? 2.833 12.233 -13.658 1.00 81.00 188 LYS A N 1
ATOM 1401 C CA . LYS A 1 188 ? 2.455 12.876 -12.385 1.00 81.00 188 LYS A CA 1
ATOM 1402 C C . LYS A 1 188 ? 1.221 13.771 -12.534 1.00 81.00 188 LYS A C 1
ATOM 1404 O O . LYS A 1 188 ? 0.371 13.794 -11.647 1.00 81.00 188 LYS A O 1
ATOM 1409 N N . LEU A 1 189 ? 1.107 14.469 -13.665 1.00 82.88 189 LEU A N 1
ATOM 1410 C CA . LEU A 1 189 ? -0.050 15.300 -13.989 1.00 82.88 189 LEU A CA 1
ATOM 1411 C C . LEU A 1 189 ? -1.279 14.421 -14.235 1.00 82.88 189 LEU A C 1
ATOM 1413 O O . LEU A 1 189 ? -2.330 14.656 -13.642 1.00 82.88 189 LEU A O 1
ATOM 1417 N N . LEU A 1 190 ? -1.128 13.354 -15.022 1.00 82.62 190 LEU A N 1
ATOM 1418 C CA . LEU A 1 190 ? -2.189 12.381 -15.272 1.00 82.62 190 LEU A CA 1
ATOM 1419 C C . LEU A 1 190 ? -2.712 11.764 -13.966 1.00 82.62 190 LEU A C 1
ATOM 1421 O O . LEU A 1 190 ? -3.920 11.647 -13.782 1.00 82.62 190 LEU A O 1
ATOM 1425 N N . MET A 1 191 ? -1.829 11.420 -13.027 1.00 80.88 191 MET A N 1
ATOM 1426 C CA . MET A 1 191 ? -2.217 10.895 -11.714 1.00 80.88 191 MET A CA 1
ATOM 1427 C C . MET A 1 191 ? -3.066 11.884 -10.916 1.00 80.88 191 MET A C 1
ATOM 1429 O O . MET A 1 191 ? -4.073 11.482 -10.330 1.00 80.88 191 MET A O 1
ATOM 1433 N N . ALA A 1 192 ? -2.687 13.164 -10.913 1.00 84.25 192 ALA A N 1
ATOM 1434 C CA . ALA A 1 192 ? -3.449 14.218 -10.249 1.00 84.25 192 ALA A CA 1
ATOM 1435 C C . ALA A 1 192 ? -4.829 14.417 -10.897 1.00 84.25 192 ALA A C 1
ATOM 1437 O O . ALA A 1 192 ? -5.833 14.528 -10.190 1.00 84.25 192 ALA A O 1
ATOM 1438 N N . VAL A 1 193 ? -4.901 14.399 -12.232 1.00 86.44 193 VAL A N 1
ATOM 1439 C CA . VAL A 1 193 ? -6.164 14.501 -12.980 1.00 86.44 193 VAL A CA 1
ATOM 1440 C C . VAL A 1 193 ? -7.064 13.297 -12.702 1.00 86.44 193 VAL A C 1
ATOM 1442 O O . VAL A 1 193 ? -8.231 13.485 -12.361 1.00 86.44 193 VAL A O 1
ATOM 1445 N N . LEU A 1 194 ? -6.533 12.073 -12.769 1.00 82.88 194 LEU A N 1
ATOM 1446 C CA . LEU A 1 194 ? -7.290 10.850 -12.484 1.00 82.88 194 LEU A CA 1
ATOM 1447 C C . LEU A 1 194 ? -7.827 10.831 -11.050 1.00 82.88 194 LEU A C 1
ATOM 1449 O O . LEU A 1 194 ? -8.990 10.487 -10.842 1.00 82.88 194 LEU A O 1
ATOM 1453 N N . LEU A 1 195 ? -7.022 11.241 -10.064 1.00 83.19 195 LEU A N 1
ATOM 1454 C CA . LEU A 1 195 ? -7.484 11.371 -8.680 1.00 83.19 195 LEU A CA 1
ATOM 1455 C C . LEU A 1 195 ? -8.597 12.421 -8.560 1.00 83.19 195 LEU A C 1
ATOM 1457 O O . LEU A 1 195 ? -9.619 12.171 -7.923 1.00 83.19 195 LEU A O 1
ATOM 1461 N N . THR A 1 196 ? -8.419 13.583 -9.188 1.00 85.50 196 THR A N 1
ATOM 1462 C CA . THR A 1 196 ? -9.417 14.661 -9.164 1.00 85.50 196 THR A CA 1
ATOM 1463 C C . THR A 1 196 ? -10.735 14.186 -9.777 1.00 85.50 196 THR A C 1
ATOM 1465 O O . THR A 1 196 ? -11.792 14.345 -9.166 1.00 85.50 196 THR A O 1
ATOM 1468 N N . ALA A 1 197 ? -10.678 13.520 -10.932 1.00 84.56 197 ALA A N 1
ATOM 1469 C CA . ALA A 1 197 ? -11.842 12.935 -11.589 1.00 84.56 197 ALA A CA 1
ATOM 1470 C C . ALA A 1 197 ? -12.524 11.871 -10.712 1.00 84.56 197 ALA A C 1
ATOM 1472 O O . ALA A 1 197 ? -13.751 11.869 -10.587 1.00 84.56 197 ALA A O 1
ATOM 1473 N N . ALA A 1 198 ? -11.744 11.013 -10.047 1.00 82.31 198 ALA A N 1
ATOM 1474 C CA . ALA A 1 198 ? -12.263 10.003 -9.127 1.00 82.31 198 ALA A CA 1
ATOM 1475 C C . ALA A 1 198 ? -13.026 10.633 -7.948 1.00 82.31 198 ALA A C 1
ATOM 1477 O O . ALA A 1 198 ? -14.148 10.220 -7.647 1.00 82.31 198 ALA A O 1
ATOM 1478 N N . ILE A 1 199 ? -12.465 11.676 -7.327 1.00 83.38 199 ILE A N 1
ATOM 1479 C CA . ILE A 1 199 ? -13.101 12.402 -6.215 1.00 83.38 199 ILE A CA 1
ATOM 1480 C C . ILE A 1 199 ? -14.388 13.099 -6.675 1.00 83.38 199 ILE A C 1
ATOM 1482 O O . ILE A 1 199 ? -15.408 13.053 -5.982 1.00 83.38 199 ILE A O 1
ATOM 1486 N N . VAL A 1 200 ? -14.362 13.758 -7.838 1.00 85.31 200 VAL A N 1
ATOM 1487 C CA . VAL A 1 200 ? -15.543 14.436 -8.397 1.00 85.31 200 VAL A CA 1
ATOM 1488 C C . VAL A 1 200 ? -16.654 13.424 -8.683 1.00 85.31 200 VAL A C 1
ATOM 1490 O O . VAL A 1 200 ? -17.798 13.646 -8.280 1.00 85.31 200 VAL A O 1
ATOM 1493 N N . SER A 1 201 ? -16.311 12.287 -9.290 1.00 79.38 201 SER A N 1
ATOM 1494 C CA . SER A 1 201 ? -17.237 11.175 -9.531 1.00 79.38 201 SER A CA 1
ATOM 1495 C C . SER A 1 201 ? -17.868 10.661 -8.229 1.00 79.38 201 SER A C 1
ATOM 1497 O O . SER A 1 201 ? -19.094 10.547 -8.134 1.00 79.38 201 SER A O 1
ATOM 1499 N N . GLU A 1 202 ? -17.069 10.451 -7.175 1.00 80.00 202 GLU A N 1
ATOM 1500 C CA . GLU A 1 202 ? -17.584 10.022 -5.868 1.00 80.00 202 GLU A CA 1
ATOM 1501 C C . GLU A 1 202 ? -18.547 11.057 -5.257 1.00 80.00 202 GLU A C 1
ATOM 1503 O O . GLU A 1 202 ? -19.626 10.701 -4.762 1.00 80.00 202 GLU A O 1
ATOM 1508 N N . LYS A 1 203 ? -18.197 12.351 -5.311 1.00 81.25 203 LYS A N 1
ATOM 1509 C CA . LYS A 1 203 ? -19.049 13.436 -4.795 1.00 81.25 203 LYS A CA 1
ATOM 1510 C C . LYS A 1 203 ? -20.396 13.494 -5.517 1.00 81.25 203 LYS A C 1
ATOM 1512 O O . LYS A 1 203 ? -21.426 13.653 -4.853 1.00 81.25 203 LYS A O 1
ATOM 1517 N N . ILE A 1 204 ? -20.407 13.340 -6.843 1.00 78.31 204 ILE A N 1
ATOM 1518 C CA . ILE A 1 204 ? -21.640 13.318 -7.646 1.00 78.31 204 ILE A CA 1
ATOM 1519 C C . ILE A 1 204 ? -22.501 12.110 -7.258 1.00 78.31 204 ILE A C 1
ATOM 1521 O O . ILE A 1 204 ? -23.680 12.282 -6.936 1.00 78.31 204 ILE A O 1
ATOM 1525 N N . ASN A 1 205 ? -21.906 10.917 -7.178 1.00 71.88 205 ASN A N 1
ATOM 1526 C CA . ASN A 1 205 ? -22.612 9.695 -6.783 1.00 71.88 205 ASN A CA 1
ATOM 1527 C C . ASN A 1 205 ? -23.224 9.795 -5.372 1.00 71.88 205 ASN A C 1
ATOM 1529 O O . ASN A 1 205 ? -24.384 9.426 -5.166 1.00 71.88 205 ASN A O 1
ATOM 1533 N N . ARG A 1 206 ? -22.504 10.369 -4.395 1.00 68.00 206 ARG A N 1
ATOM 1534 C CA . ARG A 1 206 ? -23.043 10.620 -3.041 1.00 68.00 206 ARG A CA 1
ATOM 1535 C C . ARG A 1 206 ? -24.218 11.599 -3.042 1.00 68.00 206 ARG A C 1
ATOM 1537 O O . ARG A 1 206 ? -25.174 11.403 -2.289 1.00 68.00 206 ARG A O 1
ATOM 1544 N N . LYS A 1 207 ? -24.161 12.652 -3.863 1.00 64.00 207 LYS A N 1
ATOM 1545 C CA . LYS A 1 207 ? -25.221 13.671 -3.955 1.00 64.00 207 LYS A CA 1
ATOM 1546 C C . LYS A 1 207 ? -26.475 13.128 -4.655 1.00 64.00 207 LYS A C 1
ATOM 1548 O O . LYS A 1 207 ? -27.583 13.459 -4.235 1.00 64.00 207 LYS A O 1
ATOM 1553 N N . GLY A 1 208 ? -26.306 12.251 -5.648 1.00 60.22 208 GLY A N 1
ATOM 1554 C CA . GLY A 1 208 ? -27.396 11.511 -6.294 1.00 60.22 208 GLY A CA 1
ATOM 1555 C C . GLY A 1 208 ? -28.128 10.572 -5.329 1.00 60.22 208 GLY A C 1
ATOM 1556 O O . GLY A 1 208 ? -29.351 10.633 -5.231 1.00 60.22 208 GLY A O 1
ATOM 1557 N N . GLY A 1 209 ? -27.390 9.792 -4.528 1.00 57.50 209 GLY A N 1
ATOM 1558 C CA . GLY A 1 209 ? -27.980 8.892 -3.524 1.00 57.50 209 GLY A CA 1
ATOM 1559 C C . GLY A 1 209 ? -28.770 9.618 -2.425 1.00 57.50 209 GLY A C 1
ATOM 1560 O O . GLY A 1 209 ? -29.862 9.188 -2.062 1.00 57.50 209 GLY A O 1
ATOM 1561 N N . LYS A 1 210 ? -28.280 10.774 -1.951 1.00 53.09 210 LYS A N 1
ATOM 1562 C CA . LYS A 1 210 ? -29.002 11.603 -0.964 1.00 53.09 210 LYS A CA 1
ATOM 1563 C C . LYS A 1 210 ? -30.289 12.237 -1.511 1.00 53.09 210 LYS A C 1
ATOM 1565 O O . LYS A 1 210 ? -31.186 12.525 -0.728 1.00 53.09 210 LYS A O 1
ATOM 1570 N N . ARG A 1 211 ? -30.397 12.479 -2.825 1.00 47.19 211 ARG A N 1
ATOM 1571 C CA . ARG A 1 211 ? -31.627 13.015 -3.448 1.00 47.19 211 ARG A CA 1
ATOM 1572 C C . ARG A 1 211 ? -32.724 11.961 -3.595 1.00 47.19 211 ARG A C 1
ATOM 1574 O O . ARG A 1 211 ? -33.890 12.317 -3.493 1.00 47.19 211 ARG A O 1
ATOM 1581 N N . ILE A 1 212 ? -32.357 10.699 -3.810 1.00 48.94 212 ILE A N 1
ATOM 1582 C CA . ILE A 1 212 ? -33.314 9.588 -3.924 1.00 48.94 212 ILE A CA 1
ATOM 1583 C C . ILE A 1 212 ? -33.880 9.235 -2.539 1.00 48.94 212 ILE A C 1
ATOM 1585 O O . ILE A 1 212 ? -35.091 9.154 -2.391 1.00 48.94 212 ILE A O 1
ATOM 1589 N N . ALA A 1 213 ? -33.035 9.175 -1.503 1.00 50.97 213 ALA A N 1
ATOM 1590 C CA . ALA A 1 213 ? -33.460 8.903 -0.122 1.00 50.97 213 ALA A CA 1
ATOM 1591 C C . ALA A 1 213 ? -34.306 10.018 0.531 1.00 50.97 213 ALA A C 1
ATOM 1593 O O . ALA A 1 213 ? -34.860 9.815 1.600 1.00 50.97 213 ALA A O 1
ATOM 1594 N N . LYS A 1 214 ? -34.381 11.211 -0.076 1.00 41.66 214 LYS A N 1
ATOM 1595 C CA . LYS A 1 214 ? -35.229 12.323 0.396 1.00 41.66 214 LYS A CA 1
ATOM 1596 C C . LYS A 1 214 ? -36.578 12.394 -0.340 1.00 41.66 214 LYS A C 1
ATOM 1598 O O . LYS A 1 214 ? -37.349 13.314 -0.093 1.00 41.66 214 LYS A O 1
ATOM 1603 N N . ARG A 1 215 ? -36.814 11.488 -1.298 1.00 44.28 215 ARG A N 1
ATOM 1604 C CA . ARG A 1 215 ? -38.049 11.372 -2.093 1.00 44.28 215 ARG A CA 1
ATOM 1605 C C . ARG A 1 215 ? -38.841 10.087 -1.802 1.00 44.28 215 ARG A C 1
ATOM 1607 O O . ARG A 1 215 ? -39.926 9.953 -2.354 1.00 44.28 215 ARG A O 1
ATOM 1614 N N . SER A 1 216 ? -38.308 9.177 -0.981 1.00 43.19 216 SER A N 1
ATOM 1615 C CA . SER A 1 216 ? -39.033 8.050 -0.370 1.00 43.19 216 SER A CA 1
ATOM 1616 C C . SER A 1 216 ? -39.404 8.397 1.061 1.00 43.19 216 SER A C 1
ATOM 1618 O O . SER A 1 216 ? -40.519 8.042 1.477 1.00 43.19 216 SER A O 1
#

Foldseek 3Di:
DDDPVVVVVVVLVVVLVVVCVVQVNDLKDFQPPDDFPQHPPPLVVDDPVCNVVSLVVSVVVVLVVLLVVLVVCCPDPLNVLLVVLVVDVVVNVVVVHDSVVSVVVVVVSVVVVVVVVLSSVCSVVSMRHSCPCPCVVLLQLLLLLQLCLVCVVVVPDDSSRSSVVSNVVSVVVLVVVVVVPDDPVCSVVVSVVSSVVSVVSSVVSVVVVVVVVVVD

Secondary structure (DSSP, 8-state):
---HHHHHHHHHHHHHHHHHHHTTT-SEEE-TTS--TTTTSGGGGS-GGGGGGHHHHHHHHHHHHHHHHHHHHHHSHHHHHHHHHHH-HHHHHHTT--HHHHHHHHHHHHHHHHHHHHHHHHHHHTEEETTTTTTHHHHHHHHHHHHHHHHTT-TTS-HHHHHHHHHHHHHHHHHHHHHTT--GGGHHHHHHHHHHHHHHHHHHHHHHHHHHTT--

Radius of gyration: 20.48 Å; chains: 1; bounding box: 64×43×54 Å